Protein AF-A0A2V2CTC5-F1 (afdb_monomer_lite)

Secondary structure (DSSP, 8-state):
----------------HHHHHHS-----HHHHHHHHHHHHHHSEEEE----TTSSSPPPPEEEE-HHHHHHHHHHHIIIIIS----PEEEEEEE-TTS-EEEEEEEEEE-HHHHHHHHHTTHHHHHHHHTT--STTHHHHHHHHHHHHHHHHHHHHHHHHHHHHHHH-HHHHHHHHHHH---HHHHHHHHHHHHHHHHHHHHHTT-

pLDDT: mean 82.51, std 18.45, range [35.22, 98.75]

Sequence (206 aa):
MKTGQKKEEMKMVIITESDIQNANTYLPIEVKEAMTRLMAQLCVEKLEVASPDGLMPVPPICRENRMKRQQFLMGVLAGCYLKQGFALETMKVTGKDGKATEEKINYMMAVGDFDEWGESHAINQLERLKKSRTKGIADGVFDILQDYRIFENMLLGAIRDELERRNDIIGRLTRMIQMQSSPELLAALQGELESLKAEIKEMGAK

Radius of gyration: 23.67 Å; chains: 1; bounding box: 72×40×64 Å

Structure (mmCIF, N/CA/C/O backbone):
data_AF-A0A2V2CTC5-F1
#
_entry.id   AF-A0A2V2CTC5-F1
#
loop_
_atom_site.group_PDB
_atom_site.id
_atom_site.type_symbol
_atom_site.label_atom_id
_atom_site.label_alt_id
_atom_site.label_comp_id
_atom_site.label_asym_id
_atom_site.label_entity_id
_atom_site.label_seq_id
_atom_site.pdbx_PDB_ins_code
_atom_site.Cartn_x
_atom_site.Cartn_y
_atom_site.Cartn_z
_atom_site.occupancy
_atom_site.B_iso_or_equiv
_atom_site.auth_seq_id
_atom_site.auth_comp_id
_atom_site.auth_asym_id
_atom_site.auth_atom_id
_atom_site.pdbx_PDB_model_num
ATOM 1 N N . MET A 1 1 ? -39.333 9.994 -23.155 1.00 36.34 1 MET A N 1
ATOM 2 C CA . MET A 1 1 ? -39.161 8.732 -22.404 1.00 36.34 1 MET A CA 1
ATOM 3 C C . MET A 1 1 ? -38.047 8.949 -21.395 1.00 36.34 1 MET A C 1
ATOM 5 O O . MET A 1 1 ? -36.940 9.261 -21.803 1.00 36.34 1 MET A O 1
ATOM 9 N N . LYS A 1 2 ? -38.365 8.921 -20.096 1.00 35.22 2 LYS A N 1
ATOM 10 C CA . LYS A 1 2 ? -37.380 9.047 -19.015 1.00 35.22 2 LYS A CA 1
ATOM 11 C C . LYS A 1 2 ? -36.744 7.674 -18.824 1.00 35.22 2 LYS A C 1
ATOM 13 O O . LYS A 1 2 ? -37.401 6.772 -18.313 1.00 35.22 2 LYS A O 1
ATOM 18 N N . THR A 1 3 ? -35.513 7.502 -19.283 1.00 40.56 3 THR A N 1
ATOM 19 C CA . THR A 1 3 ? -34.724 6.303 -19.003 1.00 40.56 3 THR A CA 1
ATOM 20 C C . THR A 1 3 ? -34.330 6.373 -17.534 1.00 40.56 3 THR A C 1
ATOM 22 O O . THR A 1 3 ? -33.417 7.102 -17.155 1.00 40.56 3 THR A O 1
ATOM 25 N N . GLY A 1 4 ? -35.106 5.699 -16.686 1.00 42.50 4 GLY A N 1
ATOM 26 C CA . GLY A 1 4 ? -34.774 5.516 -15.283 1.00 42.50 4 GLY A CA 1
ATOM 27 C C . GLY A 1 4 ? -33.500 4.691 -15.189 1.00 42.50 4 GLY A C 1
ATOM 28 O O . GLY A 1 4 ? -33.539 3.474 -15.346 1.00 42.50 4 GLY A O 1
ATOM 29 N N . GLN A 1 5 ? -32.375 5.357 -14.946 1.00 39.81 5 GLN A N 1
ATOM 30 C CA . GLN A 1 5 ? -31.216 4.703 -14.363 1.00 39.81 5 GLN A CA 1
ATOM 31 C C . GLN A 1 5 ? -31.650 4.221 -12.977 1.00 39.81 5 GLN A C 1
ATOM 33 O O . GLN A 1 5 ? -31.946 5.026 -12.093 1.00 39.81 5 GLN A O 1
ATOM 38 N N . LYS A 1 6 ? -31.764 2.899 -12.815 1.00 39.22 6 LYS A N 1
ATOM 39 C CA . LYS A 1 6 ? -31.785 2.277 -11.493 1.00 39.22 6 LYS A CA 1
ATOM 40 C C . LYS A 1 6 ? -30.511 2.739 -10.794 1.00 39.22 6 LYS A C 1
ATOM 42 O O . LYS A 1 6 ? -29.420 2.388 -11.226 1.00 39.22 6 LYS A O 1
ATOM 47 N N . LYS A 1 7 ? -30.667 3.569 -9.769 1.00 40.16 7 LYS A N 1
ATOM 48 C CA . LYS A 1 7 ? -29.605 3.881 -8.822 1.00 40.16 7 LYS A CA 1
ATOM 49 C C . LYS A 1 7 ? -29.318 2.558 -8.111 1.00 40.16 7 LYS A C 1
ATOM 51 O O . LYS A 1 7 ? -30.155 2.115 -7.328 1.00 40.16 7 LYS A O 1
ATOM 56 N N . GLU A 1 8 ? -28.248 1.863 -8.491 1.00 51.75 8 GLU A N 1
ATOM 57 C CA . GLU A 1 8 ? -27.735 0.765 -7.673 1.00 51.75 8 GLU A CA 1
ATOM 58 C C . GLU A 1 8 ? -27.516 1.340 -6.271 1.00 51.75 8 GLU A C 1
ATOM 60 O O . GLU A 1 8 ? -26.938 2.419 -6.118 1.00 51.75 8 GLU A O 1
ATOM 65 N N . GLU A 1 9 ? -28.110 0.710 -5.259 1.00 48.16 9 GLU A N 1
ATOM 66 C CA . GLU A 1 9 ? -27.903 1.104 -3.870 1.00 48.16 9 GLU A CA 1
ATOM 67 C C . GLU A 1 9 ? -26.438 0.824 -3.535 1.00 48.16 9 GLU A C 1
ATOM 69 O O . GLU A 1 9 ? -26.070 -0.302 -3.209 1.00 48.16 9 GLU A O 1
ATOM 74 N N . MET A 1 10 ? -25.599 1.851 -3.682 1.00 56.19 10 MET A N 1
ATOM 75 C CA . MET A 1 10 ? -24.192 1.806 -3.302 1.00 56.19 10 MET A CA 1
ATOM 76 C C . MET A 1 10 ? -24.112 1.454 -1.822 1.00 56.19 10 MET A C 1
ATOM 78 O O . MET A 1 10 ? -24.700 2.119 -0.960 1.00 56.19 10 MET A O 1
ATOM 82 N N . LYS A 1 11 ? -23.435 0.349 -1.534 1.00 68.81 11 LYS A N 1
ATOM 83 C CA . LYS A 1 11 ? -23.356 -0.205 -0.193 1.00 68.81 11 LYS A CA 1
ATOM 84 C C . LYS A 1 11 ? -22.290 0.566 0.577 1.00 68.81 11 LYS A C 1
ATOM 86 O O . LYS A 1 11 ? -21.104 0.378 0.349 1.00 68.81 11 LYS A O 1
ATOM 91 N N . MET A 1 12 ? -22.703 1.436 1.499 1.00 83.06 12 MET A N 1
ATOM 92 C CA . MET A 1 12 ? -21.737 2.151 2.336 1.00 83.06 12 MET A CA 1
ATOM 93 C C . MET A 1 12 ? -20.943 1.185 3.220 1.00 83.06 12 MET A C 1
ATOM 95 O O . MET A 1 12 ? -21.514 0.373 3.954 1.00 83.06 12 MET A O 1
ATOM 99 N N . VAL A 1 13 ? -19.622 1.335 3.193 1.00 92.06 13 VAL A N 1
ATOM 100 C CA . VAL A 1 13 ? -18.690 0.685 4.111 1.00 92.06 13 VAL A CA 1
ATOM 101 C C . VAL A 1 13 ? -18.790 1.382 5.463 1.00 92.06 13 VAL A C 1
ATOM 103 O O . VAL A 1 13 ? -18.622 2.598 5.567 1.00 92.06 13 VAL A O 1
ATOM 106 N N . ILE A 1 14 ? -19.057 0.620 6.520 1.00 94.69 14 ILE A N 1
ATOM 107 C CA . ILE A 1 14 ? -19.132 1.134 7.890 1.00 94.69 14 ILE A CA 1
ATOM 108 C C . ILE A 1 14 ? -18.048 0.443 8.708 1.00 94.69 14 ILE A C 1
ATOM 110 O O . ILE A 1 14 ? -18.037 -0.781 8.811 1.00 94.69 14 ILE A O 1
ATOM 114 N N . ILE A 1 15 ? -17.156 1.238 9.296 1.00 96.19 15 ILE A N 1
ATOM 115 C CA . ILE A 1 15 ? -16.129 0.767 10.222 1.00 96.19 15 ILE A CA 1
ATOM 116 C C . ILE A 1 15 ? -16.647 0.973 11.643 1.00 96.19 15 ILE A C 1
ATOM 118 O O . ILE A 1 15 ? -16.932 2.092 12.074 1.00 96.19 15 ILE A O 1
ATOM 122 N N . THR A 1 16 ? -16.778 -0.123 12.375 1.00 96.62 16 THR A N 1
ATOM 123 C CA . THR A 1 16 ? -17.312 -0.171 13.734 1.00 96.62 16 THR A CA 1
ATOM 124 C C . THR A 1 16 ? -16.203 -0.335 14.768 1.00 96.62 16 THR A C 1
ATOM 126 O O . THR A 1 16 ? -15.075 -0.715 14.461 1.00 96.62 16 THR A O 1
ATOM 129 N N . GLU A 1 17 ? -16.529 -0.114 16.042 1.00 97.19 17 GLU A N 1
ATOM 130 C CA . GLU A 1 17 ? -15.604 -0.423 17.141 1.00 97.19 17 GLU A CA 1
ATOM 131 C C . GLU A 1 17 ? -15.248 -1.918 17.200 1.00 97.19 17 GLU A C 1
ATOM 133 O O . GLU A 1 17 ? -14.133 -2.268 17.579 1.00 97.19 17 GLU A O 1
ATOM 138 N N . SER A 1 18 ? -16.162 -2.802 16.785 1.00 96.38 18 SER A N 1
ATOM 139 C CA . SER A 1 18 ? -15.894 -4.241 16.725 1.00 96.38 18 SER A CA 1
ATOM 140 C C . SER A 1 18 ? -14.862 -4.584 15.649 1.00 96.38 18 SER A C 1
ATOM 142 O O . SER A 1 18 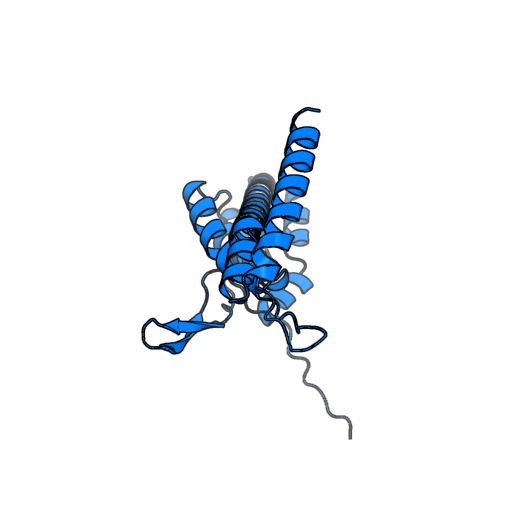? -14.023 -5.456 15.875 1.00 96.38 18 SER A O 1
ATOM 144 N N . ASP A 1 19 ? -14.861 -3.868 14.520 1.00 96.50 19 ASP A N 1
ATOM 145 C CA . ASP A 1 19 ? -13.824 -4.028 13.496 1.00 96.50 19 ASP A CA 1
ATOM 146 C C . ASP A 1 19 ? -12.449 -3.670 14.069 1.00 96.50 19 ASP A C 1
ATOM 148 O O . ASP A 1 19 ? -11.498 -4.425 13.896 1.00 96.50 19 ASP A O 1
ATOM 152 N N . ILE A 1 20 ? -12.353 -2.580 14.842 1.00 97.88 20 ILE A N 1
ATOM 153 C CA . ILE A 1 20 ? -11.094 -2.166 15.485 1.00 97.88 20 ILE A CA 1
ATOM 154 C C . ILE A 1 20 ? -10.617 -3.187 16.521 1.00 97.88 20 ILE A C 1
ATOM 156 O O . ILE A 1 20 ? -9.428 -3.484 16.575 1.00 97.88 20 ILE A O 1
ATOM 160 N N . GLN A 1 21 ? -11.519 -3.762 17.321 1.00 96.69 21 GLN A N 1
ATOM 161 C CA . GLN A 1 21 ? -11.149 -4.798 18.298 1.00 96.69 21 GLN A CA 1
ATOM 162 C C . GLN A 1 21 ? -10.543 -6.041 17.645 1.00 96.69 21 GLN A C 1
ATOM 164 O O . GLN A 1 21 ? -9.703 -6.704 18.249 1.00 96.69 21 GLN A O 1
ATOM 169 N N . ASN A 1 22 ? -10.976 -6.361 16.425 1.00 96.38 22 ASN A N 1
ATOM 170 C CA . ASN A 1 22 ? -10.517 -7.532 15.685 1.00 96.38 22 ASN A CA 1
ATOM 171 C C . ASN A 1 22 ? -9.410 -7.212 14.670 1.00 96.38 22 ASN A C 1
ATOM 173 O O . ASN A 1 22 ? -8.846 -8.139 14.075 1.00 96.38 22 ASN A O 1
ATOM 177 N N . ALA A 1 23 ? -9.102 -5.934 14.459 1.00 97.50 23 ALA A N 1
ATOM 178 C CA . ALA A 1 23 ? -8.135 -5.472 13.480 1.00 97.50 23 ALA A CA 1
ATOM 179 C C . ALA A 1 23 ? -6.712 -5.927 13.824 1.00 97.50 23 ALA A C 1
ATOM 181 O O . ALA A 1 23 ? -6.354 -6.154 14.981 1.00 97.50 23 ALA A O 1
ATOM 182 N N . ASN A 1 24 ? -5.873 -6.044 12.799 1.00 97.94 24 ASN A N 1
ATOM 183 C CA . ASN A 1 24 ? -4.434 -6.082 13.022 1.00 97.94 24 ASN A CA 1
ATOM 184 C C . ASN A 1 24 ? -3.957 -4.639 13.178 1.00 97.94 24 ASN A C 1
ATOM 186 O O . ASN A 1 24 ? -4.213 -3.822 12.302 1.00 97.94 24 ASN A O 1
ATOM 190 N N . THR A 1 25 ? -3.257 -4.328 14.264 1.00 97.69 25 THR A N 1
ATOM 191 C CA . THR A 1 25 ? -2.699 -2.986 14.505 1.00 97.69 25 THR A CA 1
ATOM 192 C C . THR A 1 25 ? -1.283 -2.820 13.959 1.00 97.69 25 THR A C 1
ATOM 194 O O . THR A 1 25 ? -0.766 -1.710 13.896 1.00 97.69 25 THR A O 1
ATOM 197 N N . TYR A 1 26 ? -0.659 -3.923 13.544 1.00 97.94 26 TYR A N 1
ATOM 198 C CA . TYR A 1 26 ? 0.719 -3.963 13.081 1.00 97.94 26 TYR A CA 1
ATOM 199 C C . TYR A 1 26 ? 0.908 -5.039 12.013 1.00 97.94 26 TYR A C 1
ATOM 201 O O . TYR A 1 26 ? 0.450 -6.174 12.176 1.00 97.94 26 TYR A O 1
ATOM 209 N N . LEU A 1 27 ? 1.640 -4.702 10.950 1.00 97.62 27 LEU A N 1
ATOM 210 C CA . LEU A 1 27 ? 2.190 -5.677 10.009 1.00 97.62 27 LEU A CA 1
ATOM 211 C C . LEU A 1 27 ? 3.694 -5.886 10.255 1.00 97.62 27 LEU A C 1
ATOM 213 O O . LEU A 1 27 ? 4.433 -4.900 10.315 1.00 97.62 27 LEU A O 1
ATOM 217 N N . PRO A 1 28 ? 4.187 -7.137 10.338 1.00 98.31 28 PRO A N 1
ATOM 218 C CA . PRO A 1 28 ? 5.620 -7.411 10.450 1.00 98.31 28 PRO A CA 1
ATOM 219 C C . PRO A 1 28 ? 6.435 -6.757 9.332 1.00 98.31 28 PRO A C 1
ATOM 221 O O . PRO A 1 28 ? 5.991 -6.697 8.183 1.00 98.31 28 PRO A O 1
ATOM 224 N N . ILE A 1 29 ? 7.633 -6.270 9.659 1.00 97.25 29 ILE A N 1
ATOM 225 C CA . ILE A 1 29 ? 8.467 -5.512 8.716 1.00 97.25 29 ILE A CA 1
ATOM 226 C C . ILE A 1 29 ? 8.834 -6.333 7.473 1.00 97.25 29 ILE A C 1
ATOM 228 O O . ILE A 1 29 ? 8.812 -5.806 6.364 1.00 97.25 29 ILE A O 1
ATOM 232 N N . GLU A 1 30 ? 9.076 -7.633 7.629 1.00 97.06 30 GLU A N 1
ATOM 233 C CA . GLU A 1 30 ? 9.381 -8.554 6.533 1.00 97.06 30 GLU A CA 1
ATOM 234 C C . GLU A 1 30 ? 8.183 -8.726 5.591 1.00 97.06 30 GLU A C 1
ATOM 236 O O . GLU A 1 30 ? 8.349 -8.829 4.375 1.00 97.06 30 GLU A O 1
ATOM 241 N N . VAL A 1 31 ? 6.966 -8.715 6.146 1.00 96.88 31 VAL A N 1
ATOM 242 C CA . VAL A 1 31 ? 5.722 -8.779 5.370 1.00 96.88 31 VAL A CA 1
ATOM 243 C C . VAL A 1 31 ? 5.529 -7.481 4.596 1.00 96.88 31 VAL A C 1
ATOM 245 O O . VAL A 1 31 ? 5.265 -7.533 3.394 1.00 96.88 31 VAL A O 1
ATOM 248 N N . LYS A 1 32 ? 5.725 -6.324 5.248 1.00 98.00 32 LYS A N 1
ATOM 249 C CA . LYS A 1 32 ? 5.671 -5.018 4.578 1.00 98.00 32 LYS A CA 1
ATOM 250 C C . LYS A 1 32 ? 6.652 -4.972 3.408 1.00 98.00 32 LYS A C 1
ATOM 252 O O . LYS A 1 32 ? 6.231 -4.678 2.298 1.00 98.00 32 LYS A O 1
ATOM 257 N N . GLU A 1 33 ? 7.914 -5.332 3.635 1.00 97.06 33 GLU A N 1
ATOM 258 C CA . GLU A 1 33 ? 8.973 -5.323 2.616 1.00 97.06 33 GLU A CA 1
ATOM 259 C C . GLU A 1 33 ? 8.660 -6.240 1.423 1.00 97.06 33 GLU A C 1
ATOM 261 O O . GLU A 1 33 ? 8.818 -5.852 0.263 1.00 97.06 33 GLU A O 1
ATOM 266 N N . ALA A 1 34 ? 8.179 -7.460 1.681 1.00 95.12 34 ALA A N 1
ATOM 267 C CA . ALA A 1 34 ? 7.802 -8.384 0.615 1.00 95.12 34 ALA A CA 1
ATOM 268 C C . ALA A 1 34 ? 6.621 -7.849 -0.213 1.00 95.12 34 ALA A C 1
ATOM 270 O O . ALA A 1 34 ? 6.643 -7.906 -1.446 1.00 95.12 34 ALA A O 1
ATOM 271 N N . MET A 1 35 ? 5.602 -7.303 0.458 1.00 97.31 35 MET A N 1
ATOM 272 C CA . MET A 1 35 ? 4.426 -6.725 -0.190 1.00 97.31 35 MET A CA 1
ATOM 273 C C . MET A 1 35 ? 4.794 -5.508 -1.038 1.00 97.31 35 MET A C 1
ATOM 275 O O . MET A 1 35 ? 4.469 -5.476 -2.225 1.00 97.31 35 MET A O 1
ATOM 279 N N . THR A 1 36 ? 5.496 -4.527 -0.468 1.00 97.75 36 THR A N 1
ATOM 280 C CA . THR A 1 36 ? 5.827 -3.275 -1.160 1.00 97.75 36 THR A CA 1
ATOM 281 C C . THR A 1 36 ? 6.695 -3.520 -2.384 1.00 97.75 36 THR A C 1
ATOM 283 O O . THR A 1 36 ? 6.444 -2.920 -3.428 1.00 97.75 36 THR A O 1
ATOM 286 N N . ARG A 1 37 ? 7.645 -4.460 -2.315 1.00 95.00 37 ARG A N 1
ATOM 287 C CA . ARG A 1 37 ? 8.488 -4.840 -3.455 1.00 95.00 37 ARG A CA 1
ATOM 288 C C . ARG A 1 37 ? 7.684 -5.424 -4.616 1.00 95.00 37 ARG A C 1
ATOM 290 O O . ARG A 1 37 ? 7.929 -5.064 -5.766 1.00 95.00 37 ARG A O 1
ATOM 297 N N . LEU A 1 38 ? 6.736 -6.319 -4.337 1.00 93.75 38 LEU A N 1
ATOM 298 C CA . LEU A 1 38 ? 5.884 -6.916 -5.373 1.00 93.75 38 LEU A CA 1
ATOM 299 C C . LEU A 1 38 ? 4.906 -5.888 -5.955 1.00 93.75 38 LEU A C 1
ATOM 301 O O . LEU A 1 38 ? 4.784 -5.766 -7.174 1.00 93.75 38 LEU A O 1
ATOM 305 N N . MET A 1 39 ? 4.255 -5.105 -5.095 1.00 96.62 39 MET A N 1
ATOM 306 C CA . MET A 1 39 ? 3.314 -4.061 -5.505 1.00 96.62 39 MET A CA 1
ATOM 307 C C . MET A 1 39 ? 3.998 -2.984 -6.350 1.00 96.62 39 MET A C 1
ATOM 309 O O . MET A 1 39 ? 3.464 -2.585 -7.384 1.00 96.62 39 MET A O 1
ATOM 313 N N . ALA A 1 40 ? 5.209 -2.561 -5.975 1.00 96.38 40 ALA A N 1
ATOM 314 C CA . ALA A 1 40 ? 5.978 -1.569 -6.720 1.00 96.38 40 ALA A CA 1
ATOM 315 C C . ALA A 1 40 ? 6.201 -1.977 -8.182 1.00 96.38 40 ALA A C 1
ATOM 317 O O . ALA A 1 40 ? 6.022 -1.161 -9.084 1.00 96.38 40 ALA A O 1
ATOM 318 N N . GLN A 1 41 ? 6.499 -3.254 -8.444 1.00 92.56 41 GLN A N 1
ATOM 319 C CA . GLN A 1 41 ? 6.691 -3.747 -9.811 1.00 92.56 41 GLN A CA 1
ATOM 320 C C . GLN A 1 41 ? 5.434 -3.610 -10.677 1.00 92.56 41 GLN A C 1
ATOM 322 O O . GLN A 1 41 ? 5.555 -3.363 -11.882 1.00 92.56 41 GLN A O 1
ATOM 327 N N . LEU A 1 42 ? 4.253 -3.767 -10.070 1.00 93.12 42 LEU A N 1
ATOM 328 C CA . LEU A 1 42 ? 2.945 -3.678 -10.725 1.00 93.12 42 LEU A CA 1
ATOM 329 C C . LEU A 1 42 ? 2.460 -2.232 -10.877 1.00 93.12 42 LEU A C 1
ATOM 331 O O . LEU A 1 42 ? 1.705 -1.931 -11.807 1.00 93.12 42 LEU A O 1
ATOM 335 N N . CYS A 1 43 ? 2.926 -1.343 -9.999 1.00 95.19 43 CYS A N 1
ATOM 336 C CA . CYS A 1 43 ? 2.682 0.095 -10.040 1.00 95.19 43 CYS A CA 1
ATOM 337 C C . CYS A 1 43 ? 3.545 0.832 -11.069 1.00 95.19 43 CYS A C 1
ATOM 339 O O . CYS A 1 43 ? 3.362 2.032 -11.233 1.00 95.19 43 CYS A O 1
ATOM 341 N N . VAL A 1 44 ? 4.474 0.173 -11.765 1.00 92.50 44 VAL A N 1
ATOM 342 C CA . VAL A 1 44 ? 5.319 0.824 -12.775 1.00 92.50 44 VAL A CA 1
ATOM 343 C C . VAL A 1 44 ? 4.946 0.358 -14.179 1.00 92.50 44 VAL A C 1
ATOM 345 O O . VAL A 1 44 ? 5.057 -0.825 -14.507 1.00 92.50 44 VAL A O 1
ATOM 348 N N . GLU A 1 45 ? 4.556 1.307 -15.028 1.00 89.75 45 GLU A N 1
ATOM 349 C CA . GLU A 1 45 ? 4.146 1.077 -16.416 1.00 89.75 45 GLU A CA 1
ATOM 350 C C . GLU A 1 45 ? 5.098 1.749 -17.410 1.00 89.75 45 GLU A C 1
ATOM 352 O O . GLU A 1 45 ? 5.732 2.760 -17.102 1.00 89.75 45 GLU A O 1
ATOM 357 N N . LYS A 1 46 ? 5.205 1.177 -18.613 1.00 85.38 46 LYS A N 1
ATOM 358 C CA . LYS A 1 46 ? 5.988 1.763 -19.706 1.00 85.38 46 LYS A CA 1
ATOM 359 C C . LYS A 1 46 ? 5.159 2.837 -20.407 1.00 85.38 46 LYS A C 1
ATOM 361 O O . LYS A 1 46 ? 4.003 2.605 -20.740 1.00 85.38 46 LYS A O 1
ATOM 366 N N . LEU A 1 47 ? 5.779 3.976 -20.668 1.00 80.44 47 LEU A N 1
ATOM 367 C CA . LEU A 1 47 ? 5.308 4.980 -21.604 1.00 80.44 47 LEU A CA 1
ATOM 368 C C . LEU A 1 47 ? 5.823 4.629 -22.992 1.00 80.44 47 LEU A C 1
ATOM 370 O O . LEU A 1 47 ? 7.033 4.497 -23.204 1.00 80.44 47 LEU A O 1
ATOM 374 N N . GLU A 1 48 ? 4.901 4.514 -23.939 1.00 67.75 48 GLU A N 1
ATOM 375 C CA . GLU A 1 48 ? 5.252 4.537 -25.350 1.00 67.75 48 GLU A CA 1
ATOM 376 C C . GLU A 1 48 ? 5.625 5.973 -25.715 1.00 67.75 48 GLU A C 1
ATOM 378 O O . GLU A 1 48 ? 4.792 6.878 -25.698 1.00 67.75 48 GLU A O 1
ATOM 383 N N . VAL A 1 49 ? 6.911 6.196 -25.977 1.00 65.56 49 VAL A N 1
ATOM 384 C CA . VAL A 1 49 ? 7.407 7.479 -26.469 1.00 65.56 49 VAL A CA 1
ATOM 385 C C . VAL A 1 49 ? 7.485 7.366 -27.983 1.00 65.56 49 VAL A C 1
ATOM 387 O O . VAL A 1 49 ? 8.314 6.623 -28.509 1.00 65.56 49 VAL A O 1
ATOM 390 N N . ALA A 1 50 ? 6.602 8.077 -28.681 1.00 58.41 50 ALA A N 1
ATOM 391 C CA . ALA A 1 50 ? 6.698 8.204 -30.126 1.00 58.41 50 ALA A CA 1
ATOM 392 C C . ALA A 1 50 ? 7.967 8.996 -30.481 1.00 58.41 50 ALA A C 1
ATOM 394 O O . ALA A 1 50 ? 8.247 10.036 -29.883 1.00 58.41 50 ALA A O 1
ATOM 395 N N . SER A 1 51 ? 8.740 8.496 -31.444 1.00 60.72 51 SER A N 1
ATOM 396 C CA . SER A 1 51 ? 9.861 9.244 -32.014 1.00 60.72 51 SER A CA 1
ATOM 397 C C . SER A 1 51 ? 9.302 10.426 -32.818 1.00 60.72 51 SER A C 1
ATOM 399 O O . SER A 1 51 ? 8.446 10.172 -33.669 1.00 60.72 51 SER A O 1
ATOM 401 N N . PRO A 1 52 ? 9.750 11.678 -32.592 1.00 59.00 52 PRO A N 1
ATOM 402 C CA . PRO A 1 52 ? 9.270 12.850 -33.334 1.00 59.00 52 PRO A CA 1
ATOM 403 C C . PRO A 1 52 ? 9.357 12.681 -34.856 1.00 59.00 52 PRO A C 1
ATOM 405 O O . PRO A 1 52 ? 8.463 13.119 -35.574 1.00 59.00 52 PRO A O 1
ATOM 408 N N . ASP A 1 53 ? 10.379 11.956 -35.322 1.00 58.84 53 ASP A N 1
ATOM 409 C CA . ASP A 1 53 ? 10.693 11.805 -36.745 1.00 58.84 53 ASP A CA 1
ATOM 410 C C . ASP A 1 53 ? 10.536 10.353 -37.240 1.00 58.84 53 ASP A C 1
ATOM 412 O O . ASP A 1 53 ? 10.882 10.038 -38.376 1.00 58.84 53 ASP A O 1
ATOM 416 N N . GLY A 1 54 ? 10.085 9.425 -36.380 1.00 57.97 54 GLY A N 1
ATOM 417 C CA . GLY A 1 54 ? 9.955 7.987 -36.688 1.00 57.97 54 GLY A CA 1
ATOM 418 C C . GLY A 1 54 ? 11.274 7.238 -36.956 1.00 57.97 54 GLY A C 1
ATOM 419 O O . GLY A 1 54 ? 11.279 6.012 -37.033 1.00 57.97 54 GLY A O 1
ATOM 420 N N . LEU A 1 55 ? 12.389 7.962 -37.075 1.00 54.56 55 LEU A N 1
ATOM 421 C CA . LEU A 1 55 ? 13.696 7.465 -37.510 1.00 54.56 55 LEU A CA 1
ATOM 422 C C . LEU A 1 55 ? 14.528 6.842 -36.385 1.00 54.56 55 LEU A C 1
ATOM 424 O O . LEU A 1 55 ? 15.394 6.016 -36.664 1.00 54.56 55 LEU A O 1
ATOM 428 N N . MET A 1 56 ? 14.281 7.216 -35.124 1.00 56.78 56 MET A N 1
ATOM 429 C CA . MET A 1 56 ? 15.082 6.743 -33.990 1.00 56.78 56 MET A CA 1
ATOM 430 C C . MET A 1 56 ? 14.220 6.067 -32.921 1.00 56.78 56 MET A C 1
ATOM 432 O O . MET A 1 56 ? 13.342 6.725 -32.353 1.00 56.78 56 MET A O 1
ATOM 436 N N . PRO A 1 57 ? 14.460 4.782 -32.600 1.00 58.94 57 PRO A N 1
ATOM 437 C CA . PRO A 1 57 ? 13.768 4.121 -31.507 1.00 58.94 57 PRO A CA 1
ATOM 438 C C . PRO A 1 57 ? 14.207 4.719 -30.164 1.00 58.94 57 PRO A C 1
ATOM 440 O O . PRO A 1 57 ? 15.382 4.681 -29.796 1.00 58.94 57 PRO A O 1
ATOM 443 N N . VAL A 1 58 ? 13.250 5.279 -29.422 1.00 64.12 58 VAL A N 1
ATOM 444 C CA . VAL A 1 58 ? 13.492 5.857 -28.096 1.00 64.12 58 VAL A CA 1
ATOM 445 C C . VAL A 1 58 ? 13.332 4.756 -27.041 1.00 64.12 58 VAL A C 1
ATOM 447 O O . VAL A 1 58 ? 12.278 4.117 -26.991 1.00 64.12 58 VAL A O 1
ATOM 450 N N . PRO A 1 59 ? 14.331 4.517 -26.167 1.00 64.94 59 PRO A N 1
ATOM 451 C CA . PRO A 1 59 ? 14.186 3.569 -25.071 1.00 64.94 59 PRO A CA 1
ATOM 452 C C . PRO A 1 59 ? 12.988 3.940 -24.182 1.00 64.94 59 PRO A C 1
ATOM 454 O O . PRO A 1 59 ? 12.902 5.100 -23.753 1.00 64.94 59 PRO A O 1
ATOM 457 N N . PRO A 1 60 ? 12.096 2.981 -23.865 1.00 68.56 60 PRO A N 1
ATOM 458 C CA . PRO A 1 60 ? 10.854 3.261 -23.154 1.00 68.56 60 PRO A CA 1
ATOM 459 C C . PRO A 1 60 ? 11.139 3.860 -21.777 1.00 68.56 60 PRO A C 1
ATOM 461 O O . PRO A 1 60 ? 11.987 3.360 -21.034 1.00 68.56 60 PRO A O 1
ATOM 464 N N . ILE A 1 61 ? 10.414 4.925 -21.442 1.00 80.44 61 ILE A N 1
ATOM 465 C CA . ILE A 1 61 ? 10.432 5.537 -20.111 1.00 80.44 61 ILE A CA 1
ATOM 466 C C . ILE A 1 61 ? 9.376 4.838 -19.274 1.00 80.44 61 ILE A C 1
ATOM 468 O O . ILE A 1 61 ? 8.265 4.615 -19.735 1.00 80.44 61 ILE A O 1
ATOM 472 N N . CYS A 1 62 ? 9.698 4.486 -18.041 1.00 87.69 62 CYS A N 1
ATOM 473 C CA . CYS A 1 62 ? 8.720 3.989 -17.091 1.00 87.69 62 CYS A CA 1
ATOM 474 C C . CYS A 1 62 ? 8.191 5.134 -16.224 1.00 87.69 62 CYS A C 1
ATOM 476 O O . CYS A 1 62 ? 8.949 6.025 -15.836 1.00 87.69 62 CYS A O 1
ATOM 478 N N . ARG A 1 63 ? 6.904 5.090 -15.882 1.00 90.38 63 ARG A N 1
ATOM 479 C CA . ARG A 1 63 ? 6.288 5.989 -14.899 1.00 90.38 63 ARG A CA 1
ATOM 480 C C . ARG A 1 63 ? 5.496 5.206 -13.864 1.00 90.38 63 ARG A C 1
ATOM 482 O O . ARG A 1 63 ? 5.111 4.059 -14.088 1.00 90.38 63 ARG A O 1
ATOM 489 N N . GLU A 1 64 ? 5.222 5.859 -12.745 1.00 94.56 64 GLU A N 1
ATOM 490 C CA . GLU A 1 64 ? 4.274 5.356 -11.760 1.00 94.56 64 GLU A CA 1
ATOM 491 C C . GLU A 1 64 ? 2.844 5.389 -12.322 1.00 94.56 64 GLU A C 1
ATOM 493 O O . GLU A 1 64 ? 2.367 6.418 -12.806 1.00 94.56 64 GLU A O 1
ATOM 498 N N . ASN A 1 65 ? 2.130 4.281 -12.161 1.00 95.19 65 ASN A N 1
ATOM 499 C CA . ASN A 1 65 ? 0.684 4.217 -12.210 1.00 95.19 65 ASN A CA 1
ATOM 500 C C . ASN A 1 65 ? 0.120 4.482 -10.802 1.00 95.19 65 ASN A C 1
ATOM 502 O O . ASN A 1 65 ? 0.005 3.588 -9.959 1.00 95.19 65 ASN A O 1
ATOM 506 N N . ARG A 1 66 ? -0.233 5.747 -10.556 1.00 95.56 66 ARG A N 1
ATOM 507 C CA . ARG A 1 66 ? -0.735 6.215 -9.253 1.00 95.56 66 ARG A CA 1
ATOM 508 C C . ARG A 1 66 ? -2.054 5.564 -8.850 1.00 95.56 66 ARG A C 1
ATOM 510 O O . ARG A 1 66 ? -2.291 5.384 -7.662 1.00 95.56 66 ARG A O 1
ATOM 517 N N . MET A 1 67 ? -2.896 5.209 -9.819 1.00 95.81 67 MET A N 1
ATOM 518 C CA . MET A 1 67 ? -4.176 4.551 -9.563 1.00 95.81 67 MET A CA 1
ATOM 519 C C . MET A 1 67 ? -3.954 3.180 -8.923 1.00 95.81 67 MET A C 1
ATOM 521 O O . MET A 1 67 ? -4.500 2.913 -7.857 1.00 95.81 67 MET A O 1
ATOM 525 N N . LYS A 1 68 ? -3.054 2.366 -9.489 1.00 96.38 68 LYS A N 1
ATOM 526 C CA . LYS A 1 68 ? -2.700 1.063 -8.908 1.00 96.38 68 LYS A CA 1
ATOM 527 C C . LYS A 1 68 ? -2.138 1.189 -7.498 1.00 96.38 68 LYS A C 1
ATOM 529 O O . LYS A 1 68 ? -2.508 0.406 -6.628 1.00 96.38 68 LYS A O 1
ATOM 534 N N . ARG A 1 69 ? -1.295 2.201 -7.245 1.00 97.88 69 ARG A N 1
ATOM 535 C CA . ARG A 1 69 ? -0.808 2.485 -5.886 1.00 97.88 69 ARG A CA 1
ATOM 536 C C . ARG A 1 69 ? -1.974 2.706 -4.923 1.00 97.88 69 ARG A C 1
ATOM 538 O O . ARG A 1 69 ? -1.976 2.110 -3.853 1.00 97.88 69 ARG A O 1
ATOM 545 N N . GLN A 1 70 ? -2.962 3.521 -5.294 1.00 98.06 70 GLN A N 1
ATOM 546 C CA . GLN A 1 70 ? -4.128 3.771 -4.441 1.00 98.06 70 GLN A CA 1
ATOM 547 C C . GLN A 1 70 ? -4.978 2.509 -4.226 1.00 98.06 70 GLN A C 1
ATOM 549 O O . GLN A 1 70 ? -5.356 2.228 -3.091 1.00 98.06 70 GLN A O 1
ATOM 554 N N . GLN A 1 71 ? -5.196 1.699 -5.266 1.00 98.00 71 GLN A N 1
ATOM 555 C CA . GLN A 1 71 ? -5.904 0.415 -5.157 1.00 98.00 71 GLN A CA 1
ATOM 556 C C . GLN A 1 71 ? -5.220 -0.548 -4.175 1.00 98.00 71 GLN A C 1
ATOM 558 O O . GLN A 1 71 ? -5.897 -1.190 -3.373 1.00 98.00 71 GLN A O 1
ATOM 563 N N . PHE A 1 72 ? -3.884 -0.633 -4.205 1.00 98.38 72 PHE A N 1
ATOM 564 C CA . PHE A 1 72 ? -3.125 -1.426 -3.236 1.00 98.38 72 PHE A CA 1
ATOM 565 C C . PHE A 1 72 ? -3.218 -0.863 -1.823 1.00 98.38 72 PHE A C 1
ATOM 567 O O . PHE A 1 72 ? -3.448 -1.615 -0.883 1.00 98.38 72 PHE A O 1
ATOM 574 N N . LEU A 1 73 ? -3.055 0.450 -1.661 1.00 98.50 73 LEU A N 1
ATOM 575 C CA . LEU A 1 73 ? -3.132 1.100 -0.355 1.00 98.50 73 LEU A CA 1
ATOM 576 C C . LEU A 1 73 ? -4.486 0.831 0.319 1.00 98.50 73 LEU A C 1
ATOM 578 O O . LEU A 1 73 ? -4.523 0.327 1.443 1.00 98.50 73 LEU A O 1
ATOM 582 N N . MET A 1 74 ? -5.594 1.046 -0.395 1.00 98.25 74 MET A N 1
ATOM 583 C CA . MET A 1 74 ? -6.926 0.766 0.148 1.00 98.25 74 MET A CA 1
ATOM 584 C C . MET A 1 74 ? -7.157 -0.731 0.384 1.00 98.25 74 MET A C 1
ATOM 586 O O . MET A 1 74 ? -7.698 -1.106 1.421 1.00 98.25 74 MET A O 1
ATOM 590 N N . GLY A 1 75 ? -6.705 -1.601 -0.524 1.00 97.88 75 GLY A N 1
ATOM 591 C CA . GLY A 1 75 ? -6.811 -3.052 -0.350 1.00 97.88 75 GLY A CA 1
ATOM 592 C C . GLY A 1 75 ? -6.030 -3.582 0.854 1.00 97.88 75 GLY A C 1
ATOM 593 O O . GLY A 1 75 ? -6.505 -4.474 1.557 1.00 97.88 75 GLY A O 1
ATOM 594 N N . VAL A 1 76 ? -4.863 -3.008 1.153 1.00 98.31 76 VAL A N 1
ATOM 595 C CA . VAL A 1 76 ? -4.082 -3.341 2.353 1.00 98.31 76 VAL A CA 1
ATOM 596 C C . VAL A 1 76 ? -4.775 -2.835 3.611 1.00 98.31 76 VAL A C 1
ATOM 598 O O . VAL A 1 76 ? -4.885 -3.587 4.579 1.00 98.31 76 VAL A O 1
ATOM 601 N N . LEU A 1 77 ? -5.296 -1.606 3.609 1.00 98.31 77 LEU A N 1
ATOM 602 C CA . LEU A 1 77 ? -6.082 -1.102 4.735 1.00 98.31 77 LEU A CA 1
ATOM 603 C C . LEU A 1 77 ? -7.281 -2.015 5.029 1.00 98.31 77 LEU A C 1
ATOM 605 O O . LEU A 1 77 ? -7.448 -2.481 6.156 1.00 98.31 77 LEU A O 1
ATOM 609 N N . ALA A 1 78 ? -8.078 -2.305 4.001 1.00 97.44 78 ALA A N 1
ATOM 610 C CA . ALA A 1 78 ? -9.273 -3.126 4.100 1.00 97.44 78 ALA A CA 1
ATOM 611 C C . ALA A 1 78 ? -8.950 -4.558 4.545 1.00 97.44 78 ALA A C 1
ATOM 613 O O . ALA A 1 78 ? -9.459 -5.025 5.561 1.00 97.44 78 ALA A O 1
ATOM 614 N N . GLY A 1 79 ? -8.071 -5.249 3.818 1.00 97.00 79 GLY A N 1
ATOM 615 C CA . GLY A 1 79 ? -7.829 -6.677 4.013 1.00 97.00 79 GLY A CA 1
ATOM 616 C C . GLY A 1 79 ? -6.849 -6.997 5.137 1.00 97.00 79 GLY A C 1
ATOM 617 O O . GLY A 1 79 ? -7.078 -7.931 5.903 1.00 97.00 79 GLY A O 1
ATOM 618 N N . CYS A 1 80 ? -5.750 -6.247 5.249 1.00 97.31 80 CYS A N 1
ATOM 619 C CA . CYS A 1 80 ? -4.682 -6.568 6.195 1.00 97.31 80 CYS A CA 1
ATOM 620 C C . CYS A 1 80 ? -4.933 -5.972 7.578 1.00 97.31 80 CYS A C 1
ATOM 622 O O . CYS A 1 80 ? -4.702 -6.667 8.566 1.00 97.31 80 CYS A O 1
ATOM 624 N N . TYR A 1 81 ? -5.401 -4.724 7.661 1.00 97.94 81 TYR A N 1
ATOM 625 C CA . TYR A 1 81 ? -5.660 -4.068 8.946 1.00 97.94 81 TYR A CA 1
ATOM 626 C C . TYR A 1 81 ? -7.082 -4.348 9.430 1.00 97.94 81 TYR A C 1
ATOM 628 O O . TYR A 1 81 ? -7.254 -4.935 10.495 1.00 97.94 81 TYR A O 1
ATOM 636 N N . LEU A 1 82 ? -8.096 -3.999 8.636 1.00 97.25 82 LEU A N 1
ATOM 637 C CA . LEU A 1 82 ? -9.502 -4.052 9.059 1.00 97.25 82 LEU A CA 1
ATOM 638 C C . LEU A 1 82 ? -10.164 -5.423 8.876 1.00 97.25 82 LEU A C 1
ATOM 640 O O . LEU A 1 82 ? -11.267 -5.634 9.371 1.00 97.25 82 LEU A O 1
ATOM 644 N N . LYS A 1 83 ? -9.498 -6.361 8.189 1.00 96.31 83 LYS A N 1
ATOM 645 C CA . LYS A 1 83 ? -10.007 -7.713 7.883 1.00 96.31 83 LYS A CA 1
ATOM 646 C C . LYS A 1 83 ? -11.367 -7.704 7.173 1.00 96.31 83 LYS A C 1
ATOM 648 O O . LYS A 1 83 ? -12.167 -8.625 7.331 1.00 96.31 83 LYS A O 1
ATOM 653 N N . GLN A 1 84 ? -11.615 -6.677 6.369 1.00 94.88 84 GLN A N 1
ATOM 654 C CA . GLN A 1 84 ? -12.813 -6.551 5.553 1.00 94.88 84 GLN A CA 1
ATOM 655 C C . GLN A 1 84 ? -12.562 -7.089 4.141 1.00 94.88 84 GLN A C 1
ATOM 657 O O . GLN A 1 84 ? -11.482 -6.930 3.569 1.00 94.88 84 GLN A O 1
ATOM 662 N N . GLY A 1 85 ? -13.569 -7.771 3.594 1.00 93.06 85 GLY A N 1
ATOM 663 C CA . GLY A 1 85 ? -13.530 -8.302 2.235 1.00 93.06 85 GLY A CA 1
ATOM 664 C C . GLY A 1 85 ? -13.783 -7.216 1.191 1.00 93.06 85 GLY A C 1
ATOM 665 O O . GLY A 1 85 ? -14.520 -6.268 1.446 1.00 93.06 85 GLY A O 1
ATOM 666 N N . PHE A 1 86 ? -13.188 -7.392 0.016 1.00 95.06 86 PHE A N 1
ATOM 667 C CA . PHE A 1 86 ? -13.381 -6.548 -1.161 1.00 95.06 86 PHE A CA 1
ATOM 668 C C . PHE A 1 86 ? -13.099 -7.361 -2.432 1.00 95.06 86 PHE A C 1
ATOM 670 O O . PHE A 1 86 ? -12.447 -8.412 -2.388 1.00 95.06 86 PHE A O 1
ATOM 677 N N . ALA A 1 87 ? -13.593 -6.891 -3.571 1.00 95.94 87 ALA A N 1
ATOM 678 C CA . ALA A 1 87 ? -13.315 -7.458 -4.876 1.00 95.94 87 ALA A CA 1
ATOM 679 C C . ALA A 1 87 ? -11.872 -7.157 -5.302 1.00 95.94 87 ALA A C 1
ATOM 681 O O . ALA A 1 87 ? -11.407 -6.020 -5.243 1.00 95.94 87 ALA A O 1
ATOM 682 N N . LEU A 1 88 ? -11.156 -8.188 -5.758 1.00 94.75 88 LEU A N 1
ATOM 683 C CA . LEU A 1 88 ? -9.799 -8.038 -6.283 1.00 94.75 88 LEU A CA 1
ATOM 684 C C . LEU A 1 88 ? -9.824 -7.590 -7.744 1.00 94.75 88 LEU A C 1
ATOM 686 O O . LEU A 1 88 ? -10.582 -8.133 -8.553 1.00 94.75 88 LEU A O 1
ATOM 690 N N . GLU A 1 89 ? -8.937 -6.661 -8.081 1.00 93.06 89 GLU A N 1
ATOM 691 C CA . GLU A 1 89 ? -8.663 -6.266 -9.456 1.00 93.06 89 GLU A CA 1
ATOM 692 C C . GLU A 1 89 ? -8.035 -7.429 -10.233 1.00 93.06 89 GLU A C 1
ATOM 694 O O . GLU A 1 89 ? -7.272 -8.239 -9.691 1.00 93.06 89 GLU A O 1
ATOM 699 N N . THR A 1 90 ? -8.352 -7.503 -11.524 1.00 90.94 90 THR A N 1
ATOM 700 C CA . THR A 1 90 ? -7.823 -8.540 -12.412 1.00 90.94 90 THR A CA 1
ATOM 701 C C . THR A 1 90 ? -6.822 -7.930 -13.378 1.00 90.94 90 THR A C 1
ATOM 703 O O . THR A 1 90 ? -7.084 -6.914 -14.017 1.00 90.94 90 THR A O 1
ATOM 706 N N . MET A 1 91 ? -5.658 -8.558 -13.513 1.00 84.88 91 MET A N 1
ATOM 707 C CA . MET A 1 91 ? -4.651 -8.150 -14.483 1.00 84.88 91 MET A CA 1
ATOM 708 C C . MET A 1 91 ? -4.388 -9.253 -15.497 1.00 84.88 91 MET A C 1
ATOM 710 O O . MET A 1 91 ? -4.38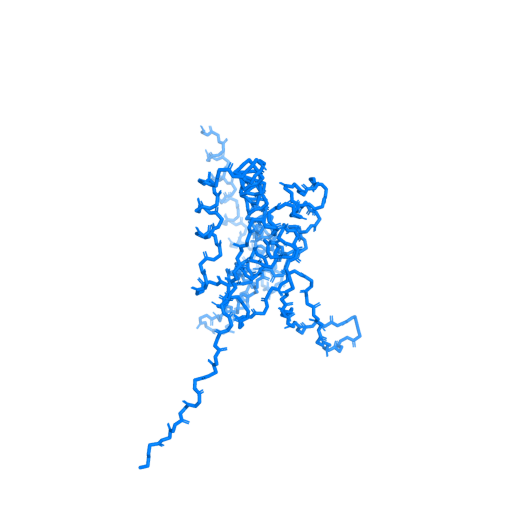3 -10.439 -15.178 1.00 84.88 91 MET A O 1
ATOM 714 N N . LYS A 1 92 ? -4.107 -8.833 -16.733 1.00 83.56 92 LYS A N 1
ATOM 715 C CA . LYS A 1 92 ? -3.578 -9.723 -17.763 1.00 83.56 92 LYS A CA 1
ATOM 716 C C . LYS A 1 92 ? -2.109 -9.988 -17.466 1.00 83.56 92 LYS A C 1
ATOM 718 O O . LYS A 1 92 ? -1.286 -9.074 -17.527 1.00 83.56 92 LYS A O 1
ATOM 723 N N . VAL A 1 93 ? -1.800 -11.233 -17.145 1.00 75.25 93 VAL A N 1
ATOM 724 C CA . VAL A 1 93 ? -0.450 -11.728 -16.906 1.00 75.25 93 VAL A CA 1
ATOM 725 C C . VAL A 1 93 ? -0.057 -12.583 -18.100 1.00 75.25 93 VAL A C 1
ATOM 727 O O . VAL A 1 93 ? -0.767 -13.509 -18.481 1.00 75.25 93 VAL A O 1
ATOM 730 N N . THR A 1 94 ? 1.071 -12.266 -18.728 1.00 71.62 94 THR A N 1
ATOM 731 C CA . THR A 1 94 ? 1.616 -13.116 -19.789 1.00 71.62 94 THR A CA 1
ATOM 732 C C . THR A 1 94 ? 2.497 -14.177 -19.148 1.00 71.62 94 THR A C 1
ATOM 734 O O . THR A 1 94 ? 3.555 -13.862 -18.600 1.00 71.62 94 THR A O 1
ATOM 737 N N . GLY A 1 95 ? 2.058 -15.434 -19.209 1.00 64.50 95 GLY A N 1
ATOM 738 C CA . GLY A 1 95 ? 2.844 -16.572 -18.743 1.00 64.50 95 GLY A CA 1
ATOM 739 C C . GLY A 1 95 ? 4.090 -16.805 -19.603 1.00 64.50 95 GLY A C 1
ATOM 740 O O . GLY A 1 95 ? 4.223 -16.267 -20.705 1.00 64.50 95 GLY A O 1
ATOM 741 N N . LYS A 1 96 ? 5.001 -17.663 -19.125 1.00 61.81 96 LYS A N 1
ATOM 742 C CA . LYS A 1 96 ? 6.226 -18.051 -19.860 1.00 61.81 96 LYS A CA 1
ATOM 743 C C . LYS A 1 96 ? 5.930 -18.647 -21.243 1.00 61.81 96 LYS A C 1
ATOM 745 O O . LYS A 1 96 ? 6.757 -18.557 -22.143 1.00 61.81 96 LYS A O 1
ATOM 750 N N . ASP A 1 97 ? 4.727 -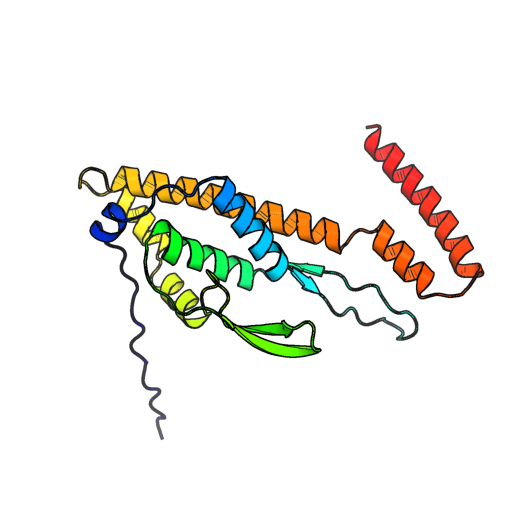19.179 -21.408 1.00 72.00 97 ASP A N 1
ATOM 751 C CA . ASP A 1 97 ? 4.221 -19.828 -22.614 1.00 72.00 97 ASP A CA 1
ATOM 752 C C . ASP A 1 97 ? 3.697 -18.812 -23.653 1.00 72.00 97 ASP A C 1
ATOM 754 O O . ASP A 1 97 ? 3.134 -19.197 -24.676 1.00 72.00 97 ASP A O 1
ATOM 758 N N . GLY A 1 98 ? 3.804 -17.506 -23.368 1.00 68.50 98 GLY A N 1
ATOM 759 C CA . GLY A 1 98 ? 3.326 -16.415 -24.223 1.00 68.50 98 GLY A CA 1
ATOM 760 C C . GLY A 1 98 ? 1.807 -16.206 -24.206 1.00 68.50 98 GLY A C 1
ATOM 761 O O . GLY A 1 98 ? 1.308 -15.285 -24.851 1.00 68.50 98 GLY A O 1
ATOM 762 N N . LYS A 1 99 ? 1.057 -17.028 -23.463 1.00 73.06 99 LYS A N 1
ATOM 763 C CA . LYS A 1 99 ? -0.395 -16.889 -23.302 1.00 73.06 99 LYS A CA 1
ATOM 764 C C . LYS A 1 99 ? -0.715 -15.869 -22.213 1.00 73.06 99 LYS A C 1
ATOM 766 O O . LYS A 1 99 ? -0.170 -15.944 -21.113 1.00 73.06 99 LYS A O 1
ATOM 771 N N . ALA A 1 100 ? -1.607 -14.934 -22.528 1.00 76.12 100 ALA A N 1
ATOM 772 C CA . ALA A 1 100 ? -2.161 -14.007 -21.553 1.00 76.12 100 ALA A CA 1
ATOM 773 C C . ALA A 1 100 ? -3.281 -14.699 -20.766 1.00 76.12 100 ALA A C 1
ATOM 775 O O . ALA A 1 100 ? -4.269 -15.141 -21.355 1.00 76.12 100 ALA A O 1
ATOM 776 N N . THR A 1 101 ? -3.122 -14.789 -19.451 1.00 80.06 101 THR A N 1
ATOM 777 C CA . THR A 1 101 ? -4.147 -15.232 -18.504 1.00 80.06 101 THR A CA 1
ATOM 778 C C . THR A 1 101 ? -4.614 -14.048 -17.670 1.00 80.06 101 THR A C 1
ATOM 780 O O . THR A 1 101 ? -3.866 -13.103 -17.425 1.00 80.06 101 THR A O 1
ATOM 783 N N . GLU A 1 102 ? -5.878 -14.066 -17.267 1.00 85.69 102 GLU A N 1
ATOM 784 C CA . GLU A 1 102 ? -6.427 -13.080 -16.341 1.00 85.69 102 GLU A CA 1
ATOM 785 C C . GLU A 1 102 ? -6.291 -13.611 -14.916 1.00 85.69 102 GLU A C 1
ATOM 787 O O . GLU A 1 102 ? -6.826 -14.669 -14.585 1.00 85.69 102 GLU A O 1
ATOM 792 N N . GLU A 1 103 ? -5.545 -12.888 -14.082 1.00 86.44 103 GLU A N 1
ATOM 793 C CA . GLU A 1 103 ? -5.273 -13.272 -12.699 1.00 86.44 103 GLU A CA 1
ATOM 794 C C . GLU A 1 103 ? -5.721 -12.181 -11.732 1.00 86.44 103 GLU A C 1
ATOM 796 O O . GLU A 1 103 ? -5.507 -10.987 -11.961 1.00 86.44 103 GLU A O 1
ATOM 801 N N . LYS A 1 104 ? -6.342 -12.603 -10.627 1.00 89.19 104 LYS A N 1
ATOM 802 C CA . LYS A 1 104 ? -6.705 -11.711 -9.526 1.00 89.19 104 LYS A CA 1
ATOM 803 C C . LYS A 1 104 ? -5.460 -11.355 -8.734 1.00 89.19 104 LYS A C 1
ATOM 805 O O . LYS A 1 104 ? -4.739 -12.240 -8.276 1.00 89.19 104 LYS A O 1
ATOM 810 N N . ILE A 1 105 ? -5.235 -10.063 -8.544 1.00 91.12 105 ILE A N 1
ATOM 811 C CA . ILE A 1 105 ? -4.039 -9.576 -7.869 1.00 91.12 105 ILE A CA 1
ATOM 812 C C . ILE A 1 105 ? -4.342 -9.376 -6.389 1.00 91.12 105 ILE A C 1
ATOM 814 O O . ILE A 1 105 ? -5.159 -8.539 -6.009 1.00 91.12 105 ILE A O 1
ATOM 818 N N . ASN A 1 106 ? -3.667 -10.155 -5.543 1.00 89.81 106 ASN A N 1
ATOM 819 C CA . ASN A 1 106 ? -3.824 -10.066 -4.094 1.00 89.81 106 ASN A CA 1
ATOM 820 C C . ASN A 1 106 ? -3.600 -8.634 -3.602 1.00 89.81 106 ASN A C 1
ATOM 822 O O . ASN A 1 106 ? -2.633 -7.976 -3.989 1.00 89.81 106 ASN A O 1
ATOM 826 N N . TYR A 1 107 ? -4.489 -8.189 -2.714 1.00 93.12 107 TYR A N 1
ATOM 827 C CA . TYR A 1 107 ? -4.487 -6.856 -2.106 1.00 93.12 107 TYR A CA 1
ATOM 828 C C . TYR A 1 107 ? -4.703 -5.682 -3.071 1.00 93.12 107 TYR A C 1
ATOM 830 O O . TYR A 1 107 ? -4.716 -4.542 -2.621 1.00 93.12 107 TYR A O 1
ATOM 838 N N . MET A 1 108 ? -4.899 -5.923 -4.369 1.00 96.44 108 MET A N 1
ATOM 839 C CA . MET A 1 108 ? -5.271 -4.875 -5.313 1.00 96.44 108 MET A CA 1
ATOM 840 C C . MET A 1 108 ? -6.792 -4.760 -5.343 1.00 96.44 108 MET A C 1
ATOM 842 O O . MET A 1 108 ? -7.467 -5.638 -5.876 1.00 96.44 108 MET A O 1
ATOM 846 N N . MET A 1 109 ? -7.338 -3.707 -4.745 1.00 97.44 109 MET A N 1
ATOM 847 C CA . MET A 1 109 ? -8.784 -3.490 -4.723 1.00 97.44 109 MET A CA 1
ATOM 848 C C . MET A 1 109 ? -9.305 -3.119 -6.114 1.00 97.44 109 MET A C 1
ATOM 850 O O . MET A 1 109 ? -8.715 -2.272 -6.786 1.00 97.44 109 MET A O 1
ATOM 854 N N . ALA A 1 110 ? -10.401 -3.741 -6.546 1.00 96.50 110 ALA A N 1
ATOM 855 C CA . ALA A 1 110 ? -11.091 -3.382 -7.779 1.00 96.50 110 ALA A CA 1
ATOM 856 C C . ALA A 1 110 ? -11.572 -1.925 -7.723 1.00 96.50 110 ALA A C 1
ATOM 858 O O . ALA A 1 110 ? -11.904 -1.418 -6.654 1.00 96.50 110 ALA A O 1
ATOM 859 N N . VAL A 1 111 ? -11.623 -1.251 -8.873 1.00 94.94 111 VAL A N 1
ATOM 860 C CA . VAL A 1 111 ? -11.989 0.179 -8.939 1.00 94.94 111 VAL A CA 1
ATOM 861 C C . VAL A 1 111 ? -13.352 0.477 -8.307 1.00 94.94 111 VAL A C 1
ATOM 863 O O . VAL A 1 111 ? -13.469 1.447 -7.570 1.00 94.94 111 VAL A O 1
ATOM 866 N N . GLY A 1 112 ? -14.356 -0.372 -8.554 1.00 94.12 112 GLY A N 1
ATOM 867 C CA . GLY A 1 112 ? -15.699 -0.190 -7.993 1.00 94.12 112 GLY A CA 1
ATOM 868 C C . GLY A 1 112 ? -15.688 -0.180 -6.464 1.00 94.12 112 GLY A C 1
ATOM 869 O O . GLY A 1 112 ? -16.112 0.795 -5.854 1.00 94.12 112 GLY A O 1
ATOM 870 N N . ASP A 1 113 ? -15.104 -1.211 -5.849 1.00 95.38 113 ASP A N 1
ATOM 871 C CA . ASP A 1 113 ? -14.935 -1.268 -4.395 1.00 95.38 113 ASP A CA 1
ATOM 872 C C . ASP A 1 113 ? -14.076 -0.106 -3.877 1.00 95.38 113 ASP A C 1
ATOM 874 O O . ASP A 1 113 ? -14.376 0.460 -2.830 1.00 95.38 113 ASP A O 1
ATOM 878 N N . PHE A 1 114 ? -13.027 0.300 -4.598 1.00 96.12 114 PHE A N 1
ATOM 879 C CA . PHE A 1 114 ? -12.212 1.447 -4.191 1.00 96.12 114 PHE A CA 1
ATOM 880 C C . PHE A 1 114 ? -13.049 2.726 -4.075 1.00 96.12 114 PHE A C 1
ATOM 882 O O . PHE A 1 114 ? -12.934 3.446 -3.078 1.00 96.12 114 PHE A O 1
ATOM 889 N N . ASP A 1 115 ? -13.906 2.989 -5.062 1.00 95.69 115 ASP A N 1
ATOM 890 C CA . ASP A 1 115 ? -14.793 4.148 -5.056 1.00 95.69 115 ASP A CA 1
ATOM 891 C C . ASP A 1 115 ? -15.828 4.050 -3.921 1.00 95.69 115 ASP A C 1
ATOM 893 O O . ASP A 1 115 ? -16.040 5.039 -3.217 1.00 95.69 115 ASP A O 1
ATOM 897 N N . GLU A 1 116 ? -16.381 2.862 -3.643 1.00 94.75 116 GLU A N 1
ATOM 898 C CA . GLU A 1 116 ? -17.282 2.631 -2.498 1.00 94.75 116 GLU A CA 1
ATOM 899 C C . GLU A 1 116 ? -16.603 2.940 -1.152 1.00 94.75 116 GLU A C 1
ATOM 901 O O . GLU A 1 116 ? -17.171 3.618 -0.286 1.00 94.75 116 GLU A O 1
ATOM 906 N N . TRP A 1 117 ? -15.360 2.486 -0.965 1.00 95.50 117 TRP A N 1
ATOM 907 C CA . TRP A 1 117 ? -14.555 2.773 0.227 1.00 95.50 117 TRP A CA 1
ATOM 908 C C . TRP A 1 117 ? -14.228 4.269 0.355 1.00 95.50 117 TRP A C 1
ATOM 910 O O . TRP A 1 117 ? -14.247 4.829 1.462 1.00 95.50 117 TRP A O 1
ATOM 920 N N . GLY A 1 118 ? -13.943 4.926 -0.772 1.00 93.31 118 GLY A N 1
ATOM 921 C CA . GLY A 1 118 ? -13.664 6.357 -0.859 1.00 93.31 118 GLY A CA 1
ATOM 922 C C . GLY A 1 118 ? -14.878 7.227 -0.523 1.00 93.31 118 GLY A C 1
ATOM 923 O O . GLY A 1 118 ? -14.769 8.140 0.305 1.00 93.31 118 GLY A O 1
ATOM 924 N N . GLU A 1 119 ? -16.038 6.917 -1.106 1.00 94.38 119 GLU A N 1
ATOM 925 C CA . GLU A 1 119 ? -17.314 7.598 -0.848 1.00 94.38 119 GLU A CA 1
ATOM 926 C C . GLU A 1 119 ? -17.770 7.398 0.601 1.00 94.38 119 GLU A C 1
ATOM 928 O O . GLU A 1 119 ? -18.234 8.333 1.251 1.00 94.38 119 GLU A O 1
ATOM 933 N N . SER A 1 120 ? -17.522 6.211 1.158 1.00 94.06 120 SER A N 1
ATOM 934 C CA . SER A 1 120 ? -17.778 5.922 2.572 1.00 94.06 120 SER A CA 1
ATOM 935 C C . SER A 1 120 ? -16.812 6.648 3.517 1.00 94.06 120 SER A C 1
ATOM 937 O O . SER A 1 120 ? -16.989 6.624 4.735 1.00 94.06 120 SER A O 1
ATOM 939 N N . HIS A 1 121 ? -15.777 7.310 2.994 1.00 94.88 121 HIS A N 1
ATOM 940 C CA . HIS A 1 121 ? -14.780 8.042 3.769 1.00 94.88 121 HIS A CA 1
ATOM 941 C C . HIS A 1 121 ? -14.108 7.192 4.861 1.00 94.88 121 HIS A C 1
ATOM 943 O O . HIS A 1 121 ? -13.935 7.656 5.992 1.00 94.88 121 HIS A O 1
ATOM 949 N N . ALA A 1 122 ? -13.710 5.959 4.533 1.00 95.81 122 ALA A N 1
ATOM 950 C CA . ALA A 1 122 ? -13.161 4.982 5.481 1.00 95.81 122 ALA A CA 1
ATOM 951 C C . ALA A 1 122 ? -12.070 5.551 6.419 1.00 95.81 122 ALA A C 1
ATOM 953 O O . ALA A 1 122 ? -12.148 5.404 7.639 1.00 95.81 122 ALA A O 1
ATOM 954 N N . ILE A 1 123 ? -11.098 6.301 5.884 1.00 96.00 123 ILE A N 1
ATOM 955 C CA . ILE A 1 123 ? -10.044 6.951 6.690 1.00 96.00 123 ILE A CA 1
ATOM 956 C C . ILE A 1 123 ? -10.627 7.954 7.698 1.00 96.00 123 ILE A C 1
ATOM 958 O O . ILE A 1 123 ? -10.205 7.998 8.852 1.00 96.00 123 ILE A O 1
ATOM 962 N N . ASN A 1 124 ? -11.631 8.739 7.300 1.00 97.12 124 ASN A N 1
ATOM 963 C CA . ASN A 1 124 ? -12.272 9.696 8.202 1.00 97.12 124 ASN A CA 1
ATOM 964 C C . ASN A 1 124 ? -13.089 8.993 9.293 1.00 97.12 124 ASN A C 1
ATOM 966 O O . ASN A 1 124 ? -13.211 9.532 10.394 1.00 97.12 124 ASN A O 1
ATOM 970 N N . GLN A 1 125 ? -13.658 7.816 9.010 1.00 97.56 125 GLN A N 1
ATOM 971 C CA . GLN A 1 125 ? -14.315 6.998 10.032 1.00 97.56 125 GLN A CA 1
ATOM 972 C C . GLN A 1 125 ? -13.302 6.552 11.094 1.00 97.56 125 GLN A C 1
ATOM 974 O O . GLN A 1 125 ? -13.551 6.757 12.282 1.00 97.56 125 GLN A O 1
ATOM 979 N N . LEU A 1 126 ? -12.124 6.064 10.681 1.00 97.50 126 LEU A N 1
ATOM 980 C CA . LEU A 1 126 ? -11.021 5.746 11.598 1.00 97.50 126 LEU A CA 1
ATOM 981 C C . LEU A 1 126 ? -10.611 6.971 12.425 1.00 97.50 126 LEU A C 1
ATOM 983 O O . LEU A 1 126 ? -10.617 6.919 13.650 1.00 97.50 126 LEU A O 1
ATOM 987 N N . GLU A 1 127 ? -10.358 8.117 11.793 1.00 97.38 127 GLU A N 1
ATOM 988 C CA . GLU A 1 127 ? -10.015 9.359 12.504 1.00 97.38 127 GLU A CA 1
ATOM 989 C C . GLU A 1 127 ? -11.066 9.769 13.554 1.00 97.38 127 GLU A C 1
ATOM 991 O O . GLU A 1 127 ? -10.725 10.275 14.625 1.00 97.38 127 GLU A O 1
ATOM 996 N N . ARG A 1 128 ? -12.356 9.519 13.298 1.00 97.38 128 ARG A N 1
ATOM 997 C CA . ARG A 1 128 ? -13.424 9.764 14.283 1.00 97.38 128 AR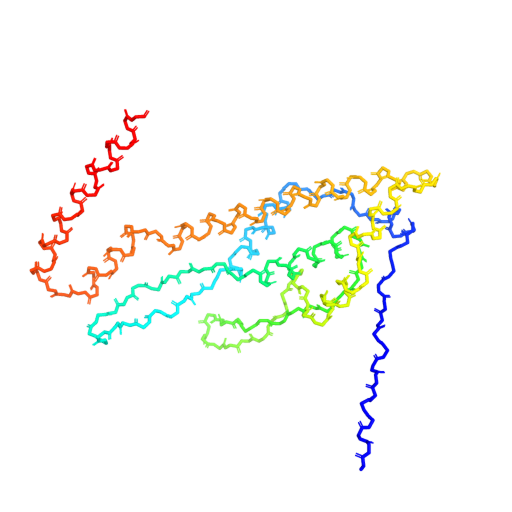G A CA 1
ATOM 998 C C . ARG A 1 128 ? -13.383 8.765 15.438 1.00 97.38 128 ARG A C 1
ATOM 1000 O O . ARG A 1 128 ? -13.595 9.178 16.579 1.00 97.38 128 ARG A O 1
ATOM 1007 N N . LEU A 1 129 ? -13.077 7.495 15.171 1.00 97.50 129 LEU A N 1
ATOM 1008 C CA . LEU A 1 129 ? -12.975 6.441 16.187 1.00 97.50 129 LEU A CA 1
ATOM 1009 C C . LEU A 1 129 ? -11.826 6.664 17.183 1.00 97.50 129 LEU A C 1
ATOM 1011 O O . LEU A 1 129 ? -11.915 6.185 18.312 1.00 97.50 129 LEU A O 1
ATOM 1015 N N . LYS A 1 130 ? -10.831 7.506 16.864 1.00 96.62 130 LYS A N 1
ATOM 1016 C CA . LYS A 1 130 ? -9.842 8.001 17.849 1.00 96.62 130 LYS A CA 1
ATOM 1017 C C . LYS A 1 130 ? -10.469 8.708 19.055 1.00 96.62 130 LYS A C 1
ATOM 1019 O O . LYS A 1 130 ? -9.825 8.856 20.087 1.00 96.62 130 LYS A O 1
ATOM 1024 N N . LYS A 1 131 ? -11.712 9.187 18.929 1.00 96.44 131 LYS A N 1
ATOM 1025 C CA . LYS A 1 131 ? -12.463 9.848 20.009 1.00 96.44 131 LYS A CA 1
ATOM 1026 C C . LYS A 1 131 ? -13.355 8.883 20.797 1.00 96.44 131 LYS A C 1
ATOM 1028 O O . LYS A 1 131 ? -14.070 9.340 21.692 1.00 96.44 131 LYS A O 1
ATOM 1033 N N . SER A 1 132 ? -13.354 7.589 20.461 1.00 96.00 132 SER A N 1
ATOM 1034 C CA . SER A 1 132 ? -14.137 6.584 21.181 1.00 96.00 132 SER A CA 1
ATOM 1035 C C . SER A 1 132 ? -13.742 6.550 22.660 1.00 96.00 132 SER A C 1
ATOM 1037 O O . SER A 1 132 ? -12.583 6.737 23.031 1.00 96.00 132 SER A O 1
ATOM 1039 N N . ARG A 1 133 ? -14.740 6.333 23.520 1.00 95.81 133 ARG A N 1
ATOM 1040 C CA . ARG A 1 133 ? -14.554 6.137 24.965 1.00 95.81 133 ARG A CA 1
ATOM 1041 C C . ARG A 1 133 ? -14.421 4.661 25.331 1.00 95.81 133 ARG A C 1
ATOM 1043 O O . ARG A 1 133 ? -14.108 4.351 26.479 1.00 95.81 133 ARG A O 1
ATOM 1050 N N . THR A 1 134 ? -14.649 3.765 24.375 1.00 96.81 134 THR A N 1
ATOM 1051 C CA . THR A 1 134 ? -14.501 2.328 24.564 1.00 96.81 134 THR A CA 1
ATOM 1052 C C . THR A 1 134 ? -13.019 1.990 24.706 1.00 96.81 134 THR A C 1
ATOM 1054 O O . THR A 1 134 ? -12.178 2.407 23.905 1.00 96.81 134 THR A O 1
ATOM 1057 N N . LYS A 1 135 ? -12.685 1.239 25.760 1.00 95.38 135 LYS A N 1
ATOM 1058 C CA . LYS A 1 135 ? -11.302 0.890 26.104 1.00 95.38 135 LYS A CA 1
ATOM 1059 C C . LYS A 1 135 ? -10.614 0.171 24.935 1.00 95.38 135 LYS A C 1
ATOM 1061 O O . LYS A 1 135 ? -11.144 -0.810 24.426 1.00 95.38 135 LYS A O 1
ATOM 1066 N N . GLY A 1 136 ? -9.428 0.645 24.551 1.00 94.38 136 GLY A N 1
ATOM 1067 C CA . GLY A 1 136 ? -8.583 0.043 23.511 1.00 94.38 136 GLY A CA 1
ATOM 1068 C C . GLY A 1 136 ? -8.935 0.417 22.066 1.00 94.38 136 GLY A C 1
ATOM 1069 O O . GLY A 1 136 ? -8.127 0.162 21.181 1.00 94.38 136 GLY A O 1
ATOM 1070 N N . ILE A 1 137 ? -10.083 1.058 21.806 1.00 97.94 137 ILE A N 1
ATOM 1071 C CA . ILE A 1 137 ? -10.464 1.461 20.441 1.00 97.94 137 ILE A CA 1
ATOM 1072 C C . ILE A 1 137 ? -9.593 2.608 19.941 1.00 97.94 137 ILE A C 1
ATOM 1074 O O . ILE A 1 137 ? -9.020 2.517 18.861 1.00 97.94 137 ILE A O 1
ATOM 1078 N N . ALA A 1 138 ? -9.487 3.685 20.724 1.00 97.62 138 ALA A N 1
ATOM 1079 C CA . ALA A 1 138 ? -8.712 4.852 20.322 1.00 97.62 138 ALA A CA 1
ATOM 1080 C C . ALA A 1 138 ? -7.245 4.478 20.056 1.00 97.62 138 ALA A C 1
ATOM 1082 O O . ALA A 1 138 ? -6.732 4.785 18.983 1.00 97.62 138 ALA A O 1
ATOM 1083 N N . ASP A 1 139 ? -6.619 3.756 20.991 1.00 97.88 139 ASP A N 1
ATOM 1084 C CA . ASP A 1 139 ? -5.234 3.286 20.878 1.00 97.88 139 ASP A CA 1
ATOM 1085 C C . ASP A 1 139 ? -5.051 2.371 19.658 1.00 97.88 139 ASP A C 1
ATOM 1087 O O . ASP A 1 139 ? -4.170 2.615 18.839 1.00 97.88 139 ASP A O 1
ATOM 1091 N N . GLY A 1 140 ? -5.951 1.399 19.453 1.00 98.12 140 GLY A N 1
ATOM 1092 C CA . GLY A 1 140 ? -5.901 0.516 18.286 1.00 98.12 140 GLY A CA 1
ATOM 1093 C C . GLY A 1 140 ? -5.985 1.273 16.958 1.00 98.12 140 GLY A C 1
ATOM 1094 O O . GLY A 1 140 ? -5.254 0.966 16.021 1.00 98.12 140 GLY A O 1
ATOM 1095 N N . VAL A 1 141 ? -6.815 2.317 16.876 1.00 98.38 141 VAL A N 1
ATOM 1096 C CA . VAL A 1 141 ? -6.874 3.187 15.693 1.00 98.38 141 VAL A CA 1
ATOM 1097 C C . VAL A 1 141 ? -5.578 3.980 15.502 1.00 98.38 141 VAL A C 1
ATOM 1099 O O . VAL A 1 141 ? -5.133 4.141 14.362 1.00 98.38 141 VAL A O 1
ATOM 1102 N N . PHE A 1 142 ? -4.982 4.505 16.579 1.00 98.31 142 PHE A N 1
ATOM 1103 C CA . PHE A 1 142 ? -3.691 5.194 16.497 1.00 98.31 142 PHE A CA 1
ATOM 1104 C C . PHE A 1 142 ? -2.608 4.266 15.946 1.00 98.31 142 PHE A C 1
ATOM 1106 O O . PHE A 1 142 ? -1.903 4.663 15.016 1.00 98.31 142 PHE A O 1
ATOM 1113 N N . ASP A 1 143 ? -2.538 3.038 16.453 1.00 98.50 143 ASP A N 1
ATOM 1114 C CA . ASP A 1 143 ? -1.560 2.042 16.022 1.00 98.50 143 ASP A CA 1
ATOM 1115 C C . ASP A 1 143 ? -1.758 1.657 14.549 1.00 98.50 143 ASP A C 1
ATOM 1117 O O . ASP A 1 143 ? -0.810 1.737 13.766 1.00 98.50 143 ASP A O 1
ATOM 1121 N N . ILE A 1 144 ? -2.999 1.355 14.135 1.00 98.56 144 ILE A N 1
ATOM 1122 C CA . ILE A 1 144 ? -3.341 1.036 12.736 1.00 98.56 144 ILE A CA 1
ATOM 1123 C C . ILE A 1 144 ? -2.889 2.153 11.796 1.00 98.56 144 ILE A C 1
ATOM 1125 O O . ILE A 1 144 ? -2.200 1.894 10.813 1.00 98.56 144 ILE A O 1
ATOM 1129 N N . LEU A 1 145 ? -3.278 3.402 12.069 1.00 98.44 145 LEU A N 1
ATOM 1130 C CA . LEU A 1 145 ? -2.995 4.515 11.160 1.00 98.44 145 LEU A CA 1
ATOM 1131 C C . LEU A 1 145 ? -1.507 4.861 11.114 1.00 98.44 145 LEU A C 1
ATOM 1133 O O . LEU A 1 145 ? -1.001 5.244 10.056 1.00 98.44 145 LEU A O 1
ATOM 1137 N N . GLN A 1 146 ? -0.804 4.726 12.238 1.00 98.50 146 GLN A N 1
ATOM 1138 C CA . GLN A 1 146 ? 0.635 4.941 12.280 1.00 98.50 146 GLN A CA 1
ATOM 1139 C C . GLN A 1 146 ? 1.374 3.863 11.482 1.00 98.50 146 GLN A C 1
ATOM 1141 O O . GLN A 1 146 ? 2.234 4.189 10.661 1.00 98.50 146 GLN A O 1
ATOM 1146 N N . ASP A 1 147 ? 1.018 2.594 11.674 1.00 98.75 147 ASP A N 1
ATOM 1147 C CA . ASP A 1 147 ? 1.636 1.476 10.968 1.00 98.75 147 ASP A CA 1
ATOM 1148 C C . ASP A 1 147 ? 1.318 1.490 9.465 1.00 98.75 147 ASP A C 1
ATOM 1150 O O . ASP A 1 147 ? 2.203 1.286 8.630 1.00 98.75 147 ASP A O 1
ATOM 1154 N N . TYR A 1 148 ? 0.078 1.834 9.113 1.00 98.56 148 TYR A N 1
ATOM 1155 C CA . TYR A 1 148 ? -0.365 2.008 7.733 1.00 98.56 148 TYR A CA 1
ATOM 1156 C C . TYR A 1 148 ? 0.389 3.139 7.020 1.00 98.56 148 TYR A C 1
ATOM 1158 O O . TYR A 1 148 ? 0.808 2.977 5.875 1.00 98.56 148 TYR A O 1
ATOM 1166 N N . ARG A 1 149 ? 0.655 4.263 7.700 1.00 98.44 149 ARG A N 1
ATOM 1167 C CA . ARG A 1 149 ? 1.489 5.346 7.149 1.00 98.44 149 ARG A CA 1
ATOM 1168 C C . ARG A 1 149 ? 2.932 4.893 6.906 1.00 98.44 149 ARG A C 1
ATOM 1170 O O . ARG A 1 149 ? 3.545 5.299 5.921 1.00 98.44 149 ARG A O 1
ATOM 1177 N N . ILE A 1 150 ? 3.489 4.058 7.787 1.00 98.56 150 ILE A N 1
ATOM 1178 C CA . ILE A 1 150 ? 4.814 3.458 7.568 1.00 98.56 150 ILE A CA 1
ATOM 1179 C C . ILE A 1 150 ? 4.782 2.582 6.311 1.00 98.56 150 ILE A C 1
ATOM 1181 O O . ILE A 1 150 ? 5.655 2.725 5.456 1.00 98.56 150 ILE A O 1
ATOM 1185 N N . PHE A 1 151 ? 3.761 1.734 6.163 1.00 98.69 151 PHE A N 1
ATOM 1186 C CA . PHE A 1 151 ? 3.575 0.919 4.963 1.00 98.69 151 PHE A CA 1
ATOM 1187 C C . PHE A 1 151 ? 3.453 1.770 3.686 1.00 98.69 151 PHE A C 1
ATOM 1189 O O . PHE A 1 151 ? 4.132 1.483 2.701 1.00 98.69 151 PHE A O 1
ATOM 1196 N N . GLU A 1 152 ? 2.657 2.845 3.704 1.00 98.50 152 GLU A N 1
ATOM 1197 C CA . GLU A 1 152 ? 2.520 3.770 2.570 1.00 98.50 152 GLU A CA 1
ATOM 1198 C C . GLU A 1 152 ? 3.873 4.357 2.149 1.00 98.50 152 GLU A C 1
ATOM 1200 O O . GLU A 1 152 ? 4.218 4.346 0.964 1.00 98.50 152 GLU A O 1
ATOM 1205 N N . ASN A 1 153 ? 4.670 4.815 3.116 1.00 98.56 153 ASN A N 1
ATOM 1206 C CA . ASN A 1 153 ? 6.001 5.359 2.855 1.00 98.56 153 ASN A CA 1
ATOM 1207 C C . ASN A 1 153 ? 6.961 4.302 2.294 1.00 98.56 153 ASN A C 1
ATOM 1209 O O . ASN A 1 153 ? 7.728 4.599 1.377 1.00 98.56 153 ASN A O 1
ATOM 1213 N N . MET A 1 154 ? 6.905 3.066 2.798 1.00 98.62 154 MET A N 1
ATOM 1214 C CA . MET A 1 154 ? 7.692 1.955 2.255 1.00 98.62 154 MET A CA 1
ATOM 1215 C C . MET A 1 154 ? 7.289 1.629 0.812 1.00 98.62 154 MET A C 1
ATOM 1217 O O . MET A 1 154 ? 8.160 1.406 -0.026 1.00 98.62 154 MET A O 1
ATOM 1221 N N . LEU A 1 155 ? 5.990 1.641 0.490 1.00 98.50 155 LEU A N 1
ATOM 1222 C CA . LEU A 1 155 ? 5.508 1.419 -0.876 1.00 98.50 155 LEU A CA 1
ATOM 1223 C C . LEU A 1 155 ? 5.970 2.532 -1.822 1.00 98.50 155 LEU A C 1
ATOM 1225 O O . LEU A 1 155 ? 6.425 2.250 -2.928 1.00 98.50 155 LEU A O 1
ATOM 1229 N N . LEU A 1 156 ? 5.880 3.789 -1.385 1.00 98.19 156 LEU A N 1
ATOM 1230 C CA . LEU A 1 156 ? 6.376 4.941 -2.137 1.00 98.19 156 LEU A CA 1
ATOM 1231 C C . LEU A 1 156 ? 7.879 4.836 -2.418 1.00 98.19 156 LEU A C 1
ATOM 1233 O O . LEU A 1 156 ? 8.298 5.056 -3.555 1.00 98.19 156 LEU A O 1
ATOM 1237 N N . GLY A 1 157 ? 8.670 4.460 -1.409 1.00 98.06 157 GLY A N 1
ATOM 1238 C CA . GLY A 1 157 ? 10.101 4.195 -1.561 1.00 98.06 157 GLY A CA 1
ATOM 1239 C C . GLY A 1 157 ? 10.366 3.090 -2.581 1.00 98.06 157 GLY A C 1
ATOM 1240 O O . GLY A 1 157 ? 11.070 3.319 -3.558 1.00 98.06 157 GLY A O 1
ATOM 1241 N N . ALA A 1 158 ? 9.705 1.940 -2.436 1.00 97.94 158 ALA A N 1
ATOM 1242 C CA . ALA A 1 158 ? 9.867 0.811 -3.349 1.00 97.94 158 ALA A CA 1
ATOM 1243 C C . ALA A 1 158 ? 9.487 1.154 -4.803 1.00 97.94 158 ALA A C 1
ATOM 1245 O O . ALA A 1 158 ? 10.157 0.717 -5.736 1.00 97.94 158 ALA A O 1
ATOM 1246 N N . ILE A 1 159 ? 8.437 1.957 -5.019 1.00 97.19 159 ILE A N 1
ATOM 1247 C CA . ILE A 1 159 ? 8.052 2.443 -6.355 1.00 97.19 159 ILE A CA 1
ATOM 1248 C C . ILE A 1 159 ? 9.131 3.353 -6.938 1.00 97.19 159 ILE A C 1
ATOM 1250 O O . ILE A 1 159 ? 9.462 3.221 -8.117 1.00 97.19 159 ILE A O 1
ATOM 1254 N N . ARG A 1 160 ? 9.676 4.277 -6.138 1.00 95.50 160 ARG A N 1
ATOM 1255 C CA . ARG A 1 160 ? 10.754 5.167 -6.580 1.00 95.50 160 ARG A CA 1
ATOM 1256 C C . ARG A 1 160 ? 11.994 4.364 -6.961 1.00 95.50 160 ARG A C 1
ATOM 1258 O O . ARG A 1 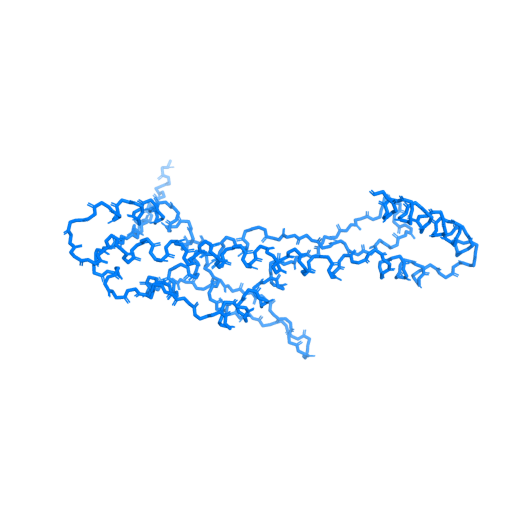160 ? 12.504 4.548 -8.061 1.00 95.50 160 ARG A O 1
ATOM 1265 N N . ASP A 1 161 ? 12.420 3.444 -6.106 1.00 94.19 161 ASP A N 1
ATOM 1266 C CA . ASP A 1 161 ? 13.607 2.621 -6.341 1.00 94.19 161 ASP A CA 1
ATOM 1267 C C . ASP A 1 161 ? 13.418 1.737 -7.594 1.00 94.19 161 ASP A C 1
ATOM 1269 O O . ASP A 1 161 ? 14.322 1.583 -8.418 1.00 94.19 161 ASP A O 1
ATOM 1273 N N . GLU A 1 162 ? 12.206 1.214 -7.814 1.00 93.44 162 GLU A N 1
ATOM 1274 C CA . GLU A 1 162 ? 11.864 0.461 -9.024 1.00 93.44 162 GLU A CA 1
ATOM 1275 C C . GLU A 1 162 ? 11.862 1.340 -10.288 1.00 93.44 162 GLU A C 1
ATOM 1277 O O . GLU A 1 162 ? 12.290 0.892 -11.358 1.00 93.44 162 GLU A O 1
ATOM 1282 N N . LEU A 1 163 ? 11.408 2.593 -10.191 1.00 90.88 163 LEU A N 1
ATOM 1283 C CA . LEU A 1 163 ? 11.485 3.558 -11.288 1.00 90.88 163 LEU A CA 1
ATOM 1284 C C . LEU A 1 163 ? 12.928 3.915 -11.623 1.00 90.88 163 LEU A C 1
ATOM 1286 O O . LEU A 1 163 ? 13.277 3.889 -12.801 1.00 90.88 163 LEU A O 1
ATOM 1290 N N . GLU A 1 164 ? 13.756 4.209 -10.623 1.00 89.12 164 GLU A N 1
ATOM 1291 C CA . GLU A 1 164 ? 15.185 4.490 -10.798 1.00 89.12 164 GLU A CA 1
ATOM 1292 C C . GLU A 1 164 ? 15.880 3.315 -11.490 1.00 89.12 164 GLU A C 1
ATOM 1294 O O . GLU A 1 164 ? 16.550 3.492 -12.509 1.00 89.12 164 GLU A O 1
ATOM 1299 N N . ARG A 1 165 ? 15.609 2.088 -11.031 1.00 86.69 165 ARG A N 1
ATOM 1300 C CA . ARG A 1 165 ? 16.148 0.864 -11.629 1.00 86.69 165 ARG A CA 1
ATOM 1301 C C . ARG A 1 165 ? 15.708 0.665 -13.082 1.00 86.69 165 ARG A C 1
ATOM 1303 O O . ARG A 1 165 ? 16.510 0.249 -13.917 1.00 86.69 165 ARG A O 1
ATOM 1310 N N . ARG A 1 166 ? 14.434 0.910 -13.415 1.00 83.81 166 ARG A N 1
ATOM 1311 C CA . ARG A 1 166 ? 13.919 0.722 -14.789 1.00 83.81 166 ARG A CA 1
ATOM 1312 C C . ARG A 1 166 ? 14.317 1.854 -15.739 1.00 83.81 166 ARG A C 1
ATOM 1314 O O . ARG A 1 166 ? 14.453 1.603 -16.940 1.00 83.81 166 ARG A O 1
ATOM 1321 N N . ASN A 1 167 ? 14.507 3.063 -15.214 1.00 82.75 167 ASN A N 1
ATOM 1322 C CA . ASN A 1 167 ? 14.845 4.264 -15.974 1.00 82.75 167 ASN A CA 1
ATOM 1323 C C . ASN A 1 167 ? 16.344 4.584 -16.014 1.00 82.75 167 ASN A C 1
ATOM 1325 O O . ASN A 1 167 ? 16.679 5.632 -16.568 1.00 82.75 167 ASN A O 1
ATOM 1329 N N . ASP A 1 168 ? 17.215 3.711 -15.492 1.00 79.88 168 ASP A N 1
ATOM 1330 C CA . ASP A 1 168 ? 18.671 3.900 -15.472 1.00 79.88 168 ASP A CA 1
ATOM 1331 C C . ASP A 1 168 ? 19.197 4.509 -16.783 1.00 79.88 168 ASP A C 1
ATOM 1333 O O . ASP A 1 168 ? 19.090 3.919 -17.865 1.00 79.88 168 ASP A O 1
ATOM 1337 N N . ILE A 1 169 ? 19.737 5.723 -16.662 1.00 64.25 169 ILE A N 1
ATOM 1338 C CA . ILE A 1 169 ? 20.149 6.583 -17.772 1.00 64.25 169 ILE A CA 1
ATOM 1339 C C . ILE A 1 169 ? 21.295 5.934 -18.540 1.00 64.25 169 ILE A C 1
ATOM 1341 O O . ILE A 1 169 ? 21.273 5.945 -19.769 1.00 64.25 169 ILE A O 1
ATOM 1345 N N . ILE A 1 170 ? 22.251 5.311 -17.842 1.00 61.47 170 ILE A N 1
ATOM 1346 C CA . ILE A 1 170 ? 23.391 4.650 -18.484 1.00 61.47 170 ILE A CA 1
ATOM 1347 C C . ILE A 1 170 ? 22.885 3.451 -19.280 1.00 61.47 170 ILE A C 1
ATOM 1349 O O . ILE A 1 170 ? 23.134 3.364 -20.481 1.00 61.47 170 ILE A O 1
ATOM 1353 N N . GLY A 1 171 ? 22.079 2.580 -18.669 1.00 67.50 171 GLY A N 1
ATOM 1354 C CA . GLY A 1 171 ? 21.472 1.453 -19.371 1.00 67.50 171 GLY A CA 1
ATOM 1355 C C . GLY A 1 171 ? 20.541 1.865 -20.519 1.00 67.50 171 GLY A C 1
ATOM 1356 O O . GLY A 1 171 ? 20.400 1.132 -21.502 1.00 67.50 171 GLY A O 1
ATOM 1357 N N . ARG A 1 172 ? 19.876 3.023 -20.443 1.00 68.31 172 ARG A N 1
ATOM 1358 C CA . ARG A 1 172 ? 19.068 3.567 -21.549 1.00 68.31 172 ARG A CA 1
ATOM 1359 C C . ARG A 1 172 ? 19.942 4.100 -22.677 1.00 68.31 172 ARG A C 1
ATOM 1361 O O . ARG A 1 172 ? 19.651 3.801 -23.832 1.00 68.31 172 ARG A O 1
ATOM 1368 N N . LEU A 1 173 ? 21.016 4.810 -22.353 1.00 61.78 173 LEU A N 1
ATOM 1369 C CA . LEU A 1 173 ? 21.972 5.324 -23.323 1.00 61.78 173 LEU A CA 1
ATOM 1370 C C . LEU A 1 173 ? 22.708 4.189 -24.038 1.00 61.78 173 LEU A C 1
ATOM 1372 O O . LEU A 1 173 ? 22.774 4.183 -25.260 1.00 61.78 173 LEU A O 1
ATOM 1376 N N . THR A 1 174 ? 23.167 3.169 -23.307 1.00 64.75 174 THR A N 1
ATOM 1377 C CA . THR A 1 174 ? 23.757 1.962 -23.901 1.00 64.75 174 THR A CA 1
ATOM 1378 C C . THR A 1 174 ? 22.777 1.262 -24.842 1.00 64.75 174 THR A C 1
ATOM 1380 O O . THR A 1 174 ? 23.177 0.840 -25.922 1.00 64.75 174 THR A O 1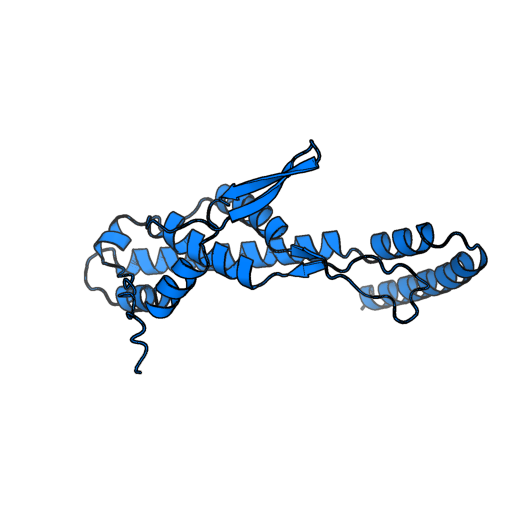
ATOM 1383 N N . ARG A 1 175 ? 21.486 1.176 -24.490 1.00 68.69 175 ARG A N 1
ATOM 1384 C CA . ARG A 1 175 ? 20.458 0.615 -25.384 1.00 68.69 175 ARG A CA 1
ATOM 1385 C C . ARG A 1 175 ? 20.223 1.484 -26.617 1.00 68.69 175 ARG A C 1
ATOM 1387 O O . ARG A 1 175 ? 20.129 0.942 -27.708 1.00 68.69 175 ARG A O 1
ATOM 1394 N N . MET A 1 176 ? 20.176 2.807 -26.468 1.00 64.88 176 MET A N 1
ATOM 1395 C CA . MET A 1 176 ? 20.064 3.736 -27.599 1.00 64.88 176 MET A CA 1
ATOM 1396 C C . MET A 1 176 ? 21.257 3.592 -28.555 1.00 64.88 176 MET A C 1
ATOM 1398 O O . MET A 1 176 ? 21.058 3.483 -29.761 1.00 64.88 176 MET A O 1
ATOM 1402 N N . ILE A 1 177 ? 22.471 3.489 -28.008 1.00 61.69 177 ILE A N 1
ATOM 1403 C CA . ILE A 1 177 ? 23.708 3.224 -28.751 1.00 61.69 177 ILE A CA 1
ATOM 1404 C C . ILE A 1 177 ? 23.645 1.870 -29.474 1.00 61.69 177 ILE A C 1
ATOM 1406 O O . ILE A 1 177 ? 23.955 1.786 -30.654 1.00 61.69 177 ILE A O 1
ATOM 1410 N N . GLN A 1 178 ? 23.212 0.802 -28.802 1.00 65.50 178 GLN A N 1
ATOM 1411 C CA . GLN A 1 178 ? 23.099 -0.531 -29.411 1.00 65.50 178 GLN A CA 1
ATOM 1412 C C . GLN A 1 178 ? 22.041 -0.596 -30.521 1.00 65.50 178 GLN A C 1
ATOM 1414 O O . GLN A 1 178 ? 22.184 -1.379 -31.456 1.00 65.50 178 GLN A O 1
ATOM 1419 N N . MET A 1 179 ? 20.981 0.210 -30.423 1.00 64.00 179 MET A N 1
ATOM 1420 C CA . MET A 1 179 ? 19.938 0.305 -31.448 1.00 64.00 179 MET A CA 1
ATOM 1421 C C . MET A 1 179 ? 20.359 1.154 -32.657 1.00 64.00 179 MET A C 1
ATOM 1423 O O . MET A 1 179 ? 19.699 1.086 -33.691 1.00 64.00 179 MET A O 1
ATOM 1427 N N . GLN A 1 180 ? 21.445 1.926 -32.552 1.00 60.94 180 GLN A N 1
ATOM 1428 C CA . GLN A 1 180 ? 21.991 2.745 -33.631 1.00 60.94 180 GLN A CA 1
ATOM 1429 C C . GLN A 1 180 ? 23.364 2.217 -34.042 1.00 60.94 180 GLN A C 1
ATOM 1431 O O . GLN A 1 180 ? 24.397 2.590 -33.500 1.00 60.94 180 GLN A O 1
ATOM 1436 N N . SER A 1 181 ? 23.395 1.344 -35.041 1.00 55.69 181 SER A N 1
ATOM 1437 C CA . SER A 1 181 ? 24.626 0.758 -35.579 1.00 55.69 181 SER A CA 1
ATOM 1438 C C . SER A 1 181 ? 25.461 1.731 -36.441 1.00 55.69 181 SER A C 1
ATOM 1440 O O . SER A 1 181 ? 26.012 1.312 -37.456 1.00 55.69 181 SER A O 1
ATOM 1442 N N . SER A 1 182 ? 25.559 3.020 -36.074 1.00 59.19 182 SER A N 1
ATOM 1443 C CA . SER A 1 182 ? 26.399 4.014 -36.767 1.00 59.19 182 SER A CA 1
ATOM 1444 C C . SER A 1 182 ? 27.639 4.403 -35.926 1.00 59.19 182 SER A C 1
ATOM 1446 O O . SER A 1 182 ? 27.504 4.863 -34.787 1.00 59.19 182 SER A O 1
ATOM 1448 N N . PRO A 1 183 ? 28.868 4.218 -36.452 1.00 56.91 183 PRO A N 1
ATOM 1449 C CA . PRO A 1 183 ? 30.111 4.587 -35.765 1.00 56.91 183 PRO A CA 1
ATOM 1450 C C . PRO A 1 183 ? 30.270 6.092 -35.500 1.00 56.91 183 PRO A C 1
ATOM 1452 O O . PRO A 1 183 ? 30.946 6.474 -34.546 1.00 56.91 183 PRO A O 1
ATOM 1455 N N . GLU A 1 184 ? 29.657 6.958 -36.314 1.00 58.50 184 GLU A N 1
ATOM 1456 C CA . GLU A 1 184 ? 29.781 8.414 -36.157 1.00 58.50 184 GLU A CA 1
ATOM 1457 C C . GLU A 1 184 ? 28.985 8.950 -34.957 1.00 58.50 184 GLU A C 1
ATOM 1459 O O . GLU A 1 184 ? 29.465 9.828 -34.239 1.00 58.50 184 GLU A O 1
ATOM 1464 N N . LEU A 1 185 ? 27.804 8.386 -34.679 1.00 57.78 185 LEU A N 1
ATOM 1465 C CA . LEU A 1 185 ? 26.997 8.766 -33.512 1.00 57.78 185 LEU A CA 1
ATOM 1466 C C . LEU A 1 185 ? 27.626 8.296 -32.198 1.00 57.78 185 LEU A C 1
ATOM 1468 O O . LEU A 1 185 ? 27.550 8.994 -31.190 1.00 57.78 185 LEU A O 1
ATOM 1472 N N . LEU A 1 186 ? 28.312 7.151 -32.222 1.00 57.97 186 LEU A N 1
ATOM 1473 C CA . LEU A 1 186 ? 29.109 6.646 -31.102 1.00 57.97 186 LEU A CA 1
ATOM 1474 C C . LEU A 1 186 ? 30.205 7.635 -30.669 1.00 57.97 186 LEU A C 1
ATOM 1476 O O . LEU A 1 186 ? 30.416 7.816 -29.470 1.00 57.97 186 LEU A O 1
ATOM 1480 N N . ALA A 1 187 ? 30.871 8.295 -31.622 1.00 61.81 187 ALA A N 1
ATOM 1481 C CA . ALA A 1 187 ? 31.914 9.280 -31.336 1.00 61.81 187 ALA A CA 1
ATOM 1482 C C . ALA A 1 187 ? 31.342 10.580 -30.741 1.00 61.81 187 ALA A C 1
ATOM 1484 O O . ALA A 1 187 ? 31.898 11.117 -29.783 1.00 61.81 187 ALA A O 1
ATOM 1485 N N . ALA A 1 188 ? 30.203 11.053 -31.257 1.00 60.44 188 ALA A N 1
ATOM 1486 C CA . ALA A 1 188 ? 29.512 12.223 -30.711 1.00 60.44 188 ALA A CA 1
ATOM 1487 C C . ALA A 1 188 ? 28.990 11.966 -29.282 1.00 60.44 188 ALA A C 1
ATOM 1489 O O . ALA A 1 188 ? 29.196 12.781 -28.384 1.00 60.44 188 ALA A O 1
ATOM 1490 N N . LEU A 1 189 ? 28.408 10.786 -29.043 1.00 55.53 189 LEU A N 1
ATOM 1491 C CA . LEU A 1 189 ? 27.883 10.379 -27.736 1.00 55.53 189 LEU A CA 1
ATOM 1492 C C . LEU A 1 189 ? 28.977 10.126 -26.692 1.00 55.53 189 LEU A C 1
ATOM 1494 O O . LEU A 1 189 ? 28.752 10.367 -25.509 1.00 55.53 189 LEU A O 1
ATOM 1498 N N . GLN A 1 190 ? 30.166 9.665 -27.096 1.00 60.94 190 GLN A N 1
ATOM 1499 C CA . GLN A 1 190 ? 31.320 9.568 -26.193 1.00 60.94 190 GLN A CA 1
ATOM 1500 C C . GLN A 1 190 ? 31.774 10.945 -25.694 1.00 60.94 190 GLN A C 1
ATOM 1502 O O . GLN A 1 190 ? 32.129 11.069 -24.523 1.00 60.94 190 GLN A O 1
ATOM 1507 N N . GLY A 1 191 ? 31.718 11.974 -26.545 1.00 65.00 191 GLY A N 1
ATOM 1508 C CA . GLY A 1 191 ? 32.015 13.352 -26.148 1.00 65.00 191 GLY A CA 1
ATOM 1509 C C . GLY A 1 191 ? 31.037 13.884 -25.098 1.00 65.00 191 GLY A C 1
ATOM 1510 O O . GLY A 1 191 ? 31.465 14.422 -24.078 1.00 65.00 191 GLY A O 1
ATOM 1511 N N . GLU A 1 192 ? 29.735 13.666 -25.301 1.00 60.31 192 GLU A N 1
ATOM 1512 C CA . GLU A 1 192 ? 28.702 14.086 -24.342 1.00 60.31 192 GLU A CA 1
ATOM 1513 C C . GLU A 1 192 ? 28.733 13.271 -23.038 1.00 60.31 192 GLU A C 1
ATOM 1515 O O . GLU A 1 192 ? 28.515 13.814 -21.959 1.00 60.31 192 GLU A O 1
ATOM 1520 N N . LEU A 1 193 ? 29.061 11.975 -23.090 1.00 57.72 193 LEU A N 1
ATOM 1521 C CA . LEU A 1 193 ? 29.217 11.144 -21.889 1.00 57.72 193 LEU A CA 1
ATOM 1522 C C . LEU A 1 193 ? 30.366 11.605 -20.992 1.00 57.72 193 LEU A C 1
ATOM 1524 O O . LEU A 1 193 ? 30.243 11.562 -19.766 1.00 57.72 193 LEU A O 1
ATOM 1528 N N . GLU A 1 194 ? 31.487 12.012 -21.582 1.00 62.59 194 GLU A N 1
ATOM 1529 C CA . GLU A 1 194 ? 32.624 12.533 -20.825 1.00 62.59 194 GLU A CA 1
ATOM 1530 C C . GLU A 1 194 ? 32.328 13.924 -20.247 1.00 62.59 194 GLU A C 1
ATOM 1532 O O . GLU A 1 194 ? 32.720 14.193 -19.109 1.00 62.59 194 GLU A O 1
ATOM 1537 N N . SER A 1 195 ? 31.552 14.770 -20.940 1.00 63.34 195 SER A N 1
ATOM 1538 C CA . SER A 1 195 ? 31.114 16.053 -20.371 1.00 63.34 195 SER A CA 1
ATOM 1539 C C . SER A 1 195 ? 30.128 15.858 -19.216 1.00 63.34 195 SER A C 1
ATOM 1541 O O . SER A 1 195 ? 30.290 16.465 -18.160 1.00 63.34 195 SER A O 1
ATOM 1543 N N . LEU A 1 196 ? 29.163 14.943 -19.355 1.00 55.94 196 LEU A N 1
ATOM 1544 C CA . LEU A 1 196 ? 28.171 14.667 -18.313 1.00 55.94 196 LEU A CA 1
ATOM 1545 C C . LEU A 1 196 ? 28.812 14.023 -17.073 1.00 55.94 196 LEU A C 1
ATOM 1547 O O . LEU A 1 196 ? 28.464 14.351 -15.938 1.00 55.94 196 LEU A O 1
ATOM 1551 N N . LYS A 1 197 ? 29.790 13.125 -17.266 1.00 57.28 197 LYS A N 1
ATOM 1552 C CA . LYS A 1 197 ? 30.601 12.584 -16.162 1.00 57.28 197 LYS A CA 1
ATOM 1553 C C . LYS A 1 197 ? 31.382 13.680 -15.444 1.00 57.28 197 LYS A C 1
ATOM 1555 O O . LYS A 1 197 ? 31.493 13.610 -14.222 1.00 57.28 197 LYS A O 1
ATOM 1560 N N . ALA A 1 198 ? 31.933 14.652 -16.171 1.00 65.19 198 ALA A N 1
ATOM 1561 C CA . ALA A 1 198 ? 32.650 15.774 -15.573 1.00 65.19 198 ALA A CA 1
ATOM 1562 C C . ALA A 1 198 ? 31.712 16.644 -14.718 1.00 65.19 198 ALA A C 1
ATOM 1564 O O . ALA A 1 198 ? 32.036 16.919 -13.564 1.00 65.19 198 ALA A O 1
ATOM 1565 N N . GLU A 1 199 ? 30.515 16.959 -15.219 1.00 59.25 199 GLU A N 1
ATOM 1566 C CA . GLU A 1 199 ? 29.495 17.722 -14.482 1.00 59.25 199 GLU A CA 1
ATOM 1567 C C . GLU A 1 199 ? 29.002 16.994 -13.222 1.00 59.25 199 GLU A C 1
ATOM 1569 O O . GLU A 1 199 ? 28.890 17.593 -12.153 1.00 59.25 199 GLU A O 1
ATOM 1574 N N . ILE A 1 200 ? 28.766 15.679 -13.297 1.00 54.38 200 ILE A N 1
ATOM 1575 C CA . ILE A 1 200 ? 28.377 14.869 -12.128 1.00 54.38 200 ILE A CA 1
ATOM 1576 C C . ILE A 1 200 ? 29.492 14.851 -11.072 1.00 54.38 200 ILE A C 1
ATOM 1578 O O . ILE A 1 200 ? 29.216 14.898 -9.871 1.00 54.38 200 ILE A O 1
ATOM 1582 N N . LYS A 1 201 ? 30.759 14.814 -11.499 1.00 54.62 201 LYS A N 1
ATOM 1583 C CA . LYS A 1 201 ? 31.919 14.833 -10.598 1.00 54.62 201 LYS A CA 1
ATOM 1584 C C . LYS A 1 201 ? 32.104 16.195 -9.925 1.00 54.62 201 LYS A C 1
ATOM 1586 O O . LYS A 1 201 ? 32.499 16.237 -8.765 1.00 54.62 201 LYS A O 1
ATOM 1591 N N . GLU A 1 202 ? 31.784 17.286 -10.620 1.00 57.47 202 GLU A N 1
ATOM 1592 C CA . GLU A 1 202 ? 31.772 18.638 -10.047 1.00 57.47 202 GLU A CA 1
ATOM 1593 C C . GLU A 1 202 ? 30.599 18.864 -9.085 1.00 57.47 202 GLU A C 1
ATOM 1595 O O . GLU A 1 202 ? 30.773 19.518 -8.057 1.00 57.47 202 GLU A O 1
ATOM 1600 N N . MET A 1 203 ? 29.421 18.297 -9.364 1.00 46.16 203 MET A N 1
ATOM 1601 C CA . MET A 1 203 ? 28.266 18.383 -8.463 1.00 46.16 203 MET A CA 1
ATOM 1602 C C . MET A 1 203 ? 28.417 17.524 -7.201 1.00 46.16 203 MET A C 1
ATOM 1604 O O . MET A 1 203 ? 27.901 17.907 -6.159 1.00 46.16 203 MET A O 1
ATOM 1608 N N . GLY A 1 204 ? 29.125 16.392 -7.269 1.00 40.69 204 GLY A N 1
ATOM 1609 C CA . GLY A 1 204 ? 29.419 15.540 -6.107 1.00 40.69 204 GLY A CA 1
ATOM 1610 C C . GLY A 1 204 ? 30.619 15.986 -5.257 1.00 40.69 204 GLY A C 1
ATOM 1611 O O . GLY A 1 204 ? 30.897 15.363 -4.236 1.00 40.69 204 GLY A O 1
ATOM 1612 N N . ALA A 1 205 ? 31.348 17.025 -5.683 1.00 44.56 205 ALA A N 1
ATOM 1613 C CA . ALA A 1 205 ? 32.487 17.608 -4.966 1.00 44.56 205 ALA A CA 1
ATOM 1614 C C . ALA A 1 205 ? 32.147 18.929 -4.236 1.00 44.56 205 ALA A C 1
ATOM 1616 O O . ALA A 1 205 ? 33.040 19.546 -3.650 1.00 44.56 205 ALA A O 1
ATOM 1617 N N . LYS A 1 206 ? 30.878 19.355 -4.272 1.00 36.53 206 LYS A N 1
ATOM 1618 C CA . LYS A 1 206 ? 30.302 20.433 -3.453 1.00 36.53 206 LYS A CA 1
ATOM 1619 C C . LYS A 1 206 ? 29.410 19.844 -2.368 1.00 36.53 206 LYS A C 1
ATOM 1621 O O . LYS A 1 206 ? 29.371 20.459 -1.282 1.00 36.53 206 LYS A O 1
#

Foldseek 3Di:
DDPDDPPDPLDADAQDLVLLVVFDLADDPVRLLVLLLVLLVVQKDWDDDQDPVNPADAQTAIDGNVLQLLQLLVLCLQCHTRVHDAAFDWDFDQDPVRDTDIDGDRSRHDPSVSVSCVVSVVVVSLVVQLPDPPPPRVVSSVSNVVNSVVSSVSSVVSNVVVSCVSRVPVVSVVVSVVRDPDPVVVVVVVVVVVVVVVVVVVVVVD